Protein AF-A0A1Q2YVQ6-F1 (afdb_monomer_lite)

Radius of gyration: 21.55 Å; chains: 1; bounding box: 52×64×53 Å

Foldseek 3Di:
DVVVVVPPPPPVVVLVVLLPPDDDDDDDDDDPQCVQLLVLLVQLVVLVVVLVVLVVVCVPDDNPPPVPSVVVSVVSVVSNLVSLSVNLNDAQPAPVSLVSLLVVLVVVLVPPDPDDDLSSLSSLLSSLVNCCVHPVVVVVVPDPDPPPQDPLLVVLLVLLVLLVVLLVLLVVLVVVLVPPPDDPVRNVVSVVVSVVSVVVNLVSLLVSLPRADQDPSSLNSLSSSLSSLSVSDDPPPCPVSSSSSSVSSSVRVVVHSVVVVVVVVVVVVVVD

Sequence (272 aa):
MLLRELRGHKALTGLLAGANSAARIDTAPQWDPDGKLLADCKALESADAAYHEGVRRIGSDLALENEDVVCQLAELDRERVVIAERIATTPALSCRGVRYKLAVIERLLPQRYEDPAPKRDAVLLSFLLDVDRLCYARAGAGRAKAFKASAAARAIIATSEVCVRLIERIAAGIAQMDKEDLAPEQLDELAETLSDTLQEKREVIAALAEMPARSFHTAQAKATVLRRLLETGSLEDGHCGRVDLSRSYIADISRLLAENDVDCAAAAEVGS

pLDDT: mean 75.77, std 19.23, range [29.28, 95.88]

Secondary structure (DSSP, 8-state):
-HHHHGGGTTTTHHHHHHHT------------TTHHHHHHHHHHHHHHHHHHHHHHHHHTTT-TT-HHHHHHHHHHHHHHHHHHHHHHHS--SSHHHHHHHHHHHHHHSSS--SS--HHHHHHHHHHHHHHIIIIIHHHHHH--S-----HHHHHHHHHHHHHHHHHHHHHHHHHHHTSTT--HHHHHHHHHHHHHHHHHHHHHHHHHHHS---SHHHHHHHHHHHHHHHHT---GGGHHHHHHHHHHHHHHHHHHHHHHHHHHHHHHHTT-

Structure (mmCIF, N/CA/C/O backbone):
data_AF-A0A1Q2YVQ6-F1
#
_entry.id   AF-A0A1Q2YVQ6-F1
#
loop_
_atom_site.group_PDB
_atom_site.id
_atom_site.type_symbol
_atom_site.label_atom_id
_atom_site.label_alt_id
_atom_site.label_comp_id
_atom_site.label_asym_id
_atom_site.label_entity_id
_atom_site.label_seq_id
_atom_site.pdbx_PDB_ins_code
_atom_site.Cartn_x
_atom_site.Cartn_y
_atom_site.Cartn_z
_atom_site.occupancy
_atom_site.B_iso_or_equiv
_atom_site.auth_seq_id
_atom_site.auth_comp_id
_atom_site.auth_asym_id
_atom_site.auth_atom_id
_atom_site.pdbx_PDB_model_num
ATOM 1 N N . MET A 1 1 ? -11.405 26.630 0.029 1.00 39.94 1 MET A N 1
ATOM 2 C CA . MET A 1 1 ? -10.367 25.955 -0.781 1.00 39.94 1 MET A CA 1
ATOM 3 C C . MET A 1 1 ? -10.563 24.440 -0.725 1.00 39.94 1 MET A C 1
ATOM 5 O O . MET A 1 1 ? -10.798 23.883 -1.788 1.00 39.94 1 MET A O 1
ATOM 9 N N . LEU A 1 2 ? -10.746 23.858 0.472 1.00 34.62 2 LEU A N 1
ATOM 10 C CA . LEU A 1 2 ? -11.154 22.454 0.716 1.00 34.62 2 LEU A CA 1
ATOM 11 C C . LEU A 1 2 ? -12.228 21.864 -0.228 1.00 34.62 2 LEU A C 1
ATOM 13 O O . LEU A 1 2 ? -12.078 20.765 -0.749 1.00 34.62 2 LEU A O 1
ATOM 17 N N . LEU A 1 3 ? -13.319 22.591 -0.498 1.00 29.28 3 LEU A N 1
ATOM 18 C CA . LEU A 1 3 ? -14.433 22.090 -1.328 1.00 29.28 3 LEU A CA 1
ATOM 19 C C . LEU A 1 3 ? -14.084 21.881 -2.816 1.00 29.28 3 LEU A C 1
ATOM 21 O O . LEU A 1 3 ? -14.791 21.166 -3.526 1.00 29.28 3 LEU A O 1
ATOM 25 N N . ARG A 1 4 ? -13.023 22.527 -3.320 1.00 31.17 4 ARG A N 1
ATOM 26 C CA . ARG A 1 4 ? -12.569 22.370 -4.713 1.00 31.17 4 ARG A CA 1
ATOM 27 C C . ARG A 1 4 ? -11.565 21.220 -4.845 1.00 31.17 4 ARG A C 1
ATOM 29 O O . ARG A 1 4 ? -11.545 20.574 -5.888 1.00 31.17 4 ARG A O 1
ATOM 36 N N . GLU A 1 5 ? -10.824 20.936 -3.777 1.00 38.06 5 GLU A N 1
ATOM 37 C CA . GLU A 1 5 ? -9.897 19.803 -3.642 1.00 38.06 5 GLU A CA 1
ATOM 38 C C . GLU A 1 5 ? -10.654 18.460 -3.559 1.00 38.06 5 GLU A C 1
ATOM 40 O O . GLU A 1 5 ? -10.251 17.483 -4.186 1.00 38.06 5 GLU A O 1
ATOM 45 N N . LEU A 1 6 ? -11.845 18.437 -2.948 1.00 35.06 6 LEU A N 1
ATOM 46 C CA . LEU A 1 6 ? -12.703 17.242 -2.840 1.00 35.06 6 LEU A CA 1
ATOM 47 C C . LEU A 1 6 ? -13.452 16.853 -4.137 1.00 35.06 6 LEU A C 1
ATOM 49 O O . LEU A 1 6 ? -14.007 15.765 -4.247 1.00 35.06 6 LEU A O 1
ATOM 53 N N . ARG A 1 7 ? -13.495 17.698 -5.177 1.00 37.12 7 ARG A N 1
ATOM 54 C CA . ARG A 1 7 ? -14.257 17.395 -6.416 1.00 37.12 7 ARG A CA 1
ATOM 55 C C . ARG A 1 7 ? -13.461 16.628 -7.486 1.00 37.12 7 ARG A C 1
ATOM 57 O O . ARG A 1 7 ? -14.043 16.221 -8.492 1.00 37.12 7 ARG A O 1
ATOM 64 N N . GLY A 1 8 ? -12.167 16.365 -7.276 1.00 39.88 8 GLY A N 1
ATOM 65 C CA . GLY A 1 8 ? -11.295 15.639 -8.220 1.00 39.88 8 GLY A CA 1
ATOM 66 C C . GLY A 1 8 ? -11.503 14.111 -8.300 1.00 39.88 8 GLY A C 1
ATOM 67 O O . GLY A 1 8 ? -10.869 13.440 -9.113 1.00 39.88 8 GLY A O 1
ATOM 68 N N . HIS A 1 9 ? -12.399 13.532 -7.493 1.00 48.66 9 HIS A N 1
ATOM 69 C CA . HIS A 1 9 ? -12.429 12.095 -7.162 1.00 48.66 9 HIS A CA 1
ATOM 70 C C . HIS A 1 9 ? -13.035 11.118 -8.196 1.00 48.66 9 HIS A C 1
ATOM 72 O O . HIS A 1 9 ? -13.072 9.912 -7.945 1.00 48.66 9 HIS A O 1
ATOM 78 N N . LYS A 1 10 ? -13.478 11.562 -9.380 1.00 37.16 10 LYS A N 1
ATOM 79 C CA . LYS A 1 10 ? -14.119 10.660 -10.369 1.00 37.16 10 LYS A CA 1
ATOM 80 C C . LYS A 1 10 ? -13.157 9.866 -11.267 1.00 37.16 10 LYS A C 1
ATOM 82 O O . LYS A 1 10 ? -13.604 8.944 -11.939 1.00 37.16 10 LYS A O 1
ATOM 87 N N . ALA A 1 11 ? -11.858 10.174 -11.275 1.00 36.00 11 ALA A N 1
ATOM 88 C CA . ALA A 1 11 ? -10.901 9.502 -12.166 1.00 36.00 11 ALA A CA 1
ATOM 89 C C . ALA A 1 11 ? -10.297 8.201 -11.587 1.00 36.00 11 ALA A C 1
ATOM 91 O O . ALA A 1 11 ? -9.926 7.309 -12.344 1.00 36.00 11 ALA A O 1
ATOM 92 N N . LEU A 1 12 ? -10.232 8.049 -10.257 1.00 38.44 12 LEU A N 1
ATOM 93 C CA . LEU A 1 12 ? -9.560 6.912 -9.596 1.00 38.44 12 LEU A CA 1
ATOM 94 C C . LEU A 1 12 ? -10.462 5.685 -9.377 1.00 38.44 12 LEU A C 1
ATOM 96 O O . LEU A 1 12 ? -9.978 4.554 -9.348 1.00 38.44 12 LEU A O 1
ATOM 100 N N . THR A 1 13 ? -11.778 5.876 -9.283 1.00 38.62 13 THR A N 1
ATOM 101 C CA . THR A 1 13 ? -12.754 4.785 -9.101 1.00 38.62 13 THR A CA 1
ATOM 102 C C . THR A 1 13 ? -12.832 3.851 -10.314 1.00 38.62 13 THR A C 1
ATOM 104 O O . THR A 1 13 ? -13.096 2.660 -10.149 1.00 38.62 13 THR A O 1
ATOM 107 N N . GLY A 1 14 ? -12.521 4.345 -11.519 1.00 34.16 14 GLY A N 1
ATOM 108 C CA . GLY A 1 14 ? -12.447 3.525 -12.735 1.00 34.16 14 GLY A CA 1
ATOM 109 C C . GLY A 1 14 ? -11.287 2.518 -12.737 1.00 34.16 14 GLY A C 1
ATOM 110 O O . GLY A 1 14 ? -11.457 1.397 -13.210 1.00 34.16 14 GLY A O 1
ATOM 111 N N . LEU A 1 15 ? -10.140 2.875 -12.145 1.00 38.94 15 LEU A N 1
ATOM 112 C CA . LEU A 1 15 ? -8.961 2.000 -12.040 1.00 38.94 15 LEU A CA 1
ATOM 113 C C . LEU A 1 15 ? -9.154 0.884 -10.998 1.00 38.94 15 LEU A C 1
ATOM 115 O O . LEU A 1 15 ? -8.739 -0.252 -11.221 1.00 38.94 15 LEU A O 1
ATOM 119 N N . LEU A 1 16 ? -9.844 1.175 -9.888 1.00 39.38 16 LEU A N 1
ATOM 120 C CA . LEU A 1 16 ? -10.124 0.199 -8.823 1.00 39.38 16 LEU A CA 1
ATOM 121 C C . LEU A 1 16 ? -11.225 -0.808 -9.201 1.00 39.38 16 LEU A C 1
ATOM 123 O O . LEU A 1 16 ? -11.178 -1.960 -8.772 1.00 39.38 16 LEU A O 1
ATOM 127 N N . ALA A 1 17 ? -12.184 -0.418 -10.047 1.00 37.25 17 ALA A N 1
ATOM 128 C CA . ALA A 1 17 ? -13.217 -1.329 -10.547 1.00 37.25 17 ALA A CA 1
ATOM 129 C C . ALA A 1 17 ? -12.642 -2.442 -11.449 1.00 37.25 17 ALA A C 1
ATOM 131 O O . ALA A 1 17 ? -13.149 -3.564 -11.437 1.00 37.25 17 ALA A O 1
ATOM 132 N N . GLY A 1 18 ? -11.547 -2.167 -12.170 1.00 35.84 18 GLY A N 1
ATOM 133 C CA . GLY A 1 18 ? -10.849 -3.156 -13.000 1.00 35.84 18 GLY A CA 1
ATOM 134 C C . GLY A 1 18 ? -10.126 -4.244 -12.197 1.00 35.84 18 GLY A C 1
ATOM 135 O O . GLY A 1 18 ? -10.048 -5.384 -12.647 1.00 35.84 18 GLY A O 1
ATOM 136 N N . ALA A 1 19 ? -9.667 -3.933 -10.980 1.00 40.91 19 ALA A N 1
ATOM 137 C CA . ALA A 1 19 ? -9.010 -4.902 -10.099 1.00 40.91 19 ALA A CA 1
ATOM 138 C C . ALA A 1 19 ? -9.984 -5.945 -9.513 1.00 40.91 19 ALA A C 1
ATOM 140 O O . ALA A 1 19 ? -9.571 -7.045 -9.153 1.00 40.91 19 ALA A O 1
ATOM 141 N N . ASN A 1 20 ? -11.283 -5.629 -9.462 1.00 36.03 20 ASN A N 1
ATOM 142 C CA . ASN A 1 20 ? -12.321 -6.502 -8.903 1.00 36.03 20 ASN A CA 1
ATOM 143 C C . ASN A 1 20 ? -12.921 -7.495 -9.916 1.00 36.03 20 ASN A C 1
ATOM 145 O O . ASN A 1 20 ? -13.750 -8.322 -9.538 1.00 36.03 20 ASN A O 1
ATOM 149 N N . SER A 1 21 ? -12.513 -7.458 -11.189 1.00 35.34 21 SER A N 1
ATOM 150 C CA . SER A 1 21 ? -13.036 -8.348 -12.233 1.00 35.34 21 SER A CA 1
ATOM 151 C C . SER A 1 21 ? -12.046 -9.463 -12.585 1.00 35.34 21 SER A C 1
ATOM 153 O O . SER A 1 21 ? -11.559 -9.551 -13.710 1.00 35.34 21 SER A O 1
ATOM 155 N N . ALA A 1 22 ? -11.767 -10.354 -11.634 1.00 44.84 22 ALA A N 1
ATOM 156 C CA . ALA A 1 22 ? -11.032 -11.592 -11.890 1.00 44.84 22 ALA A CA 1
ATOM 157 C C . ALA A 1 22 ? -11.946 -12.805 -11.672 1.00 44.84 22 ALA A C 1
ATOM 159 O O . ALA A 1 22 ? -11.923 -13.443 -10.623 1.00 44.84 22 ALA A O 1
ATOM 160 N N . ALA A 1 23 ? -12.759 -13.135 -12.677 1.00 43.81 23 ALA A N 1
ATOM 161 C CA . ALA A 1 23 ? -13.487 -14.400 -12.709 1.00 43.81 23 ALA A CA 1
ATOM 162 C C . ALA A 1 23 ? -13.645 -14.916 -14.145 1.00 43.81 23 ALA A C 1
ATOM 164 O O . ALA A 1 23 ? -14.694 -14.752 -14.762 1.00 43.81 23 ALA A O 1
ATOM 165 N N . ARG A 1 24 ? -12.588 -15.555 -14.660 1.00 35.88 24 ARG A N 1
ATOM 166 C CA . ARG A 1 24 ? -12.643 -16.760 -15.510 1.00 35.88 24 ARG A CA 1
ATOM 167 C C . ARG A 1 24 ? -11.219 -17.227 -15.805 1.00 35.88 24 ARG A C 1
ATOM 169 O O . ARG A 1 24 ? -10.457 -16.541 -16.476 1.00 35.88 24 ARG A O 1
ATOM 176 N N . ILE A 1 25 ? -10.861 -18.378 -15.242 1.00 42.84 25 ILE A N 1
ATOM 177 C CA . ILE A 1 25 ? -9.612 -19.081 -15.535 1.00 42.84 25 ILE A CA 1
ATOM 178 C C . ILE A 1 25 ? -9.915 -20.002 -16.717 1.00 42.84 25 ILE A C 1
ATOM 180 O O . ILE A 1 25 ? -10.491 -21.073 -16.525 1.00 42.84 25 ILE A O 1
ATOM 184 N N . ASP A 1 26 ? -9.568 -19.570 -17.929 1.00 36.56 26 ASP A N 1
ATOM 185 C CA . ASP A 1 26 ? -9.504 -20.474 -19.077 1.00 36.56 26 ASP A CA 1
ATOM 186 C C . ASP A 1 26 ? -8.256 -21.351 -18.933 1.00 36.56 26 ASP A C 1
ATOM 188 O O . ASP A 1 26 ? -7.128 -20.877 -18.795 1.00 36.56 26 ASP A O 1
ATOM 192 N N . THR A 1 27 ? -8.480 -22.661 -18.900 1.00 44.25 27 THR A N 1
ATOM 193 C CA . THR A 1 27 ? -7.449 -23.679 -18.705 1.00 44.25 27 THR A CA 1
ATOM 194 C C . THR A 1 27 ? -6.788 -24.010 -20.043 1.00 44.25 27 THR A C 1
ATOM 196 O O . THR A 1 27 ? -7.218 -24.896 -20.774 1.00 44.25 27 THR A O 1
ATOM 199 N N . ALA A 1 28 ? -5.722 -23.277 -20.363 1.00 35.31 28 ALA A N 1
ATOM 200 C CA . ALA A 1 28 ? -4.780 -23.582 -21.442 1.00 35.31 28 ALA A CA 1
ATOM 201 C C . ALA A 1 28 ? -3.432 -24.063 -20.839 1.00 35.31 28 ALA A C 1
ATOM 203 O O . ALA A 1 28 ? -3.184 -23.831 -19.652 1.00 35.31 28 ALA A O 1
ATOM 204 N N . PRO A 1 29 ? -2.588 -24.802 -21.589 1.00 45.66 29 PRO A N 1
ATOM 205 C CA . PRO A 1 29 ? -1.557 -25.683 -21.030 1.00 45.66 29 PRO A CA 1
ATOM 206 C C . PRO A 1 29 ? -0.486 -24.914 -20.243 1.00 45.66 29 PRO A C 1
ATOM 208 O O . PRO A 1 29 ? -0.081 -23.831 -20.653 1.00 45.66 29 PRO A O 1
ATOM 211 N N . GLN A 1 30 ? -0.045 -25.501 -19.120 1.00 50.34 30 GLN A N 1
ATOM 212 C CA . GLN A 1 30 ? 0.873 -24.950 -18.108 1.00 50.34 30 GLN A CA 1
ATOM 213 C C . GLN A 1 30 ? 2.114 -24.259 -18.703 1.00 50.34 30 GLN A C 1
ATOM 215 O O . GLN A 1 30 ? 3.182 -24.850 -18.851 1.00 50.34 30 GLN A O 1
ATOM 220 N N . TRP A 1 31 ? 1.983 -22.968 -18.988 1.00 55.78 31 TRP A N 1
ATOM 221 C CA . TRP A 1 31 ? 3.088 -22.021 -18.919 1.00 55.78 31 TRP A CA 1
ATOM 222 C C . TRP A 1 31 ? 3.322 -21.677 -17.448 1.00 55.78 31 TRP A C 1
ATOM 224 O O . TRP A 1 31 ? 2.385 -21.764 -16.652 1.00 55.78 31 TRP A O 1
ATOM 234 N N . ASP A 1 32 ? 4.571 -21.354 -17.086 1.00 74.31 32 ASP A N 1
ATOM 235 C CA . ASP A 1 32 ? 4.946 -20.862 -15.751 1.00 74.31 32 ASP A CA 1
ATOM 236 C C . ASP A 1 32 ? 3.810 -19.971 -15.216 1.00 74.31 32 ASP A C 1
ATOM 238 O O . ASP A 1 32 ? 3.483 -18.980 -15.878 1.00 74.31 32 ASP A O 1
ATOM 242 N N . PRO A 1 33 ? 3.141 -20.342 -14.105 1.00 78.38 33 PRO A N 1
ATOM 243 C CA . PRO A 1 33 ? 1.898 -19.697 -13.687 1.00 78.38 33 PRO A CA 1
ATOM 244 C C . PRO A 1 33 ? 2.087 -18.193 -13.432 1.00 78.38 33 PRO A C 1
ATOM 246 O O . PRO A 1 33 ? 1.145 -17.421 -13.569 1.00 78.38 33 PRO A O 1
ATOM 249 N N . ASP A 1 34 ? 3.316 -17.757 -13.145 1.00 88.69 34 ASP A N 1
ATOM 250 C CA . ASP A 1 34 ? 3.682 -16.348 -12.981 1.00 88.69 34 ASP A CA 1
ATOM 251 C C . ASP A 1 34 ? 4.488 -15.782 -14.169 1.00 88.69 34 ASP A C 1
ATOM 253 O O . ASP A 1 34 ? 5.032 -14.682 -14.085 1.00 88.69 34 ASP A O 1
ATOM 257 N N . GLY A 1 35 ? 4.576 -16.493 -15.297 1.00 88.56 35 GLY A N 1
ATOM 258 C CA . GLY A 1 35 ? 5.431 -16.144 -16.437 1.00 88.56 35 GLY A CA 1
ATOM 259 C C . GLY A 1 35 ? 5.098 -14.791 -17.073 1.00 88.56 35 GLY A C 1
ATOM 260 O O . GLY A 1 35 ? 6.004 -14.016 -17.382 1.00 88.56 35 GLY A O 1
ATOM 261 N N . LYS A 1 36 ? 3.804 -14.460 -17.199 1.00 89.56 36 LYS A N 1
ATOM 262 C CA . LYS A 1 36 ? 3.357 -13.131 -17.656 1.00 89.56 36 LYS A CA 1
ATOM 263 C C . LYS A 1 36 ? 3.774 -12.036 -16.671 1.00 89.56 36 LYS A C 1
ATOM 265 O O . LYS A 1 36 ? 4.326 -11.023 -17.085 1.00 89.56 36 LYS A O 1
ATOM 270 N N . LEU A 1 37 ? 3.544 -12.263 -15.376 1.00 92.38 37 LEU A N 1
ATOM 271 C CA . LEU A 1 37 ? 3.899 -11.315 -14.320 1.00 92.38 37 LEU A CA 1
ATOM 272 C C . LEU A 1 37 ? 5.411 -11.053 -14.304 1.00 92.38 37 LEU A C 1
ATOM 274 O O . LEU A 1 37 ? 5.830 -9.903 -14.256 1.00 92.38 37 LEU A O 1
ATOM 278 N N . LEU A 1 38 ? 6.230 -12.101 -14.433 1.00 92.62 38 LEU A N 1
ATOM 279 C CA . LEU A 1 38 ? 7.683 -11.979 -14.556 1.00 92.62 38 LEU A CA 1
ATOM 280 C C . LEU A 1 38 ? 8.095 -11.149 -15.779 1.00 92.62 38 LEU A C 1
ATOM 282 O O . LEU A 1 38 ? 8.995 -10.314 -15.675 1.00 92.62 38 LEU A O 1
ATOM 286 N N . ALA A 1 39 ? 7.468 -11.383 -16.934 1.00 92.12 39 ALA A N 1
ATOM 287 C CA . ALA A 1 39 ? 7.753 -10.626 -18.149 1.00 92.12 39 ALA A CA 1
ATOM 288 C C . ALA A 1 39 ? 7.422 -9.135 -17.974 1.00 92.12 39 ALA A C 1
ATOM 290 O O . ALA A 1 39 ? 8.247 -8.289 -18.315 1.00 92.12 39 ALA A O 1
ATOM 291 N N . ASP A 1 40 ? 6.271 -8.813 -17.376 1.00 93.12 40 ASP A N 1
ATOM 292 C CA . ASP A 1 40 ? 5.886 -7.434 -17.065 1.00 93.12 40 ASP A CA 1
ATOM 293 C C . ASP A 1 40 ? 6.845 -6.781 -16.048 1.00 93.12 40 ASP A C 1
ATOM 295 O O . ASP A 1 40 ? 7.266 -5.641 -16.246 1.00 93.12 40 ASP A O 1
ATOM 299 N N . CYS A 1 41 ? 7.280 -7.502 -15.006 1.00 92.19 41 CYS A N 1
ATOM 300 C CA . CYS A 1 41 ? 8.279 -7.007 -14.050 1.00 92.19 41 CYS A CA 1
ATOM 301 C C . CYS A 1 41 ? 9.619 -6.661 -14.724 1.00 92.19 41 CYS A C 1
ATOM 303 O O . CYS A 1 41 ? 10.172 -5.591 -14.466 1.00 92.19 41 CYS A O 1
ATOM 305 N N . LYS A 1 42 ? 10.115 -7.525 -15.621 1.00 92.12 42 LYS A N 1
ATOM 306 C CA . LYS A 1 42 ? 11.344 -7.283 -16.402 1.00 92.12 42 LYS A CA 1
ATOM 307 C C . LYS A 1 42 ? 11.194 -6.138 -17.403 1.00 92.12 42 LYS A C 1
ATOM 309 O O . LYS A 1 42 ? 12.139 -5.379 -17.629 1.00 92.12 42 LYS A O 1
ATOM 314 N N . ALA A 1 43 ? 10.013 -5.997 -18.006 1.00 91.62 43 ALA A N 1
ATOM 315 C CA . ALA A 1 43 ? 9.711 -4.863 -18.871 1.00 91.62 43 ALA A CA 1
ATOM 316 C C . ALA A 1 43 ? 9.791 -3.548 -18.083 1.00 91.62 43 ALA A C 1
ATOM 318 O O . ALA A 1 43 ? 10.399 -2.594 -18.561 1.00 91.62 43 ALA A O 1
ATOM 319 N N . LEU A 1 44 ? 9.272 -3.517 -16.847 1.00 90.25 44 LEU A N 1
ATOM 320 C CA . LEU A 1 44 ? 9.363 -2.331 -15.993 1.00 90.25 44 LEU A CA 1
ATOM 321 C C . LEU A 1 44 ? 10.814 -2.002 -15.624 1.00 90.25 44 LEU A C 1
ATOM 323 O O . LEU A 1 44 ? 11.196 -0.841 -15.672 1.00 90.25 44 LEU A O 1
ATOM 327 N N . GLU A 1 45 ? 11.631 -3.006 -15.291 1.00 89.25 45 GLU A N 1
ATOM 328 C CA . GLU A 1 45 ? 13.074 -2.815 -15.052 1.00 89.25 45 GLU A CA 1
ATOM 329 C C . GLU A 1 45 ? 13.776 -2.173 -16.254 1.00 89.25 45 GLU A C 1
ATOM 331 O O . GLU A 1 45 ? 14.559 -1.236 -16.095 1.00 89.25 45 GLU A O 1
ATOM 336 N N . SER A 1 46 ? 13.460 -2.646 -17.459 1.00 89.06 46 SER A N 1
ATOM 337 C CA . SER A 1 46 ? 14.038 -2.126 -18.701 1.00 89.06 46 SER A CA 1
ATOM 338 C C . SER A 1 46 ? 13.586 -0.687 -18.978 1.00 89.06 46 SER A C 1
ATOM 340 O O . SER A 1 46 ? 14.409 0.164 -19.318 1.00 89.06 46 SER A O 1
ATOM 342 N N . ALA A 1 47 ? 12.297 -0.396 -18.777 1.00 88.00 47 ALA A N 1
ATOM 343 C CA . ALA A 1 47 ? 11.725 0.936 -18.956 1.00 88.00 47 ALA A CA 1
ATOM 344 C C . ALA A 1 47 ? 12.249 1.947 -17.915 1.00 88.00 47 ALA A C 1
ATOM 346 O O . ALA A 1 47 ? 12.548 3.089 -18.262 1.00 88.00 47 ALA A O 1
ATOM 347 N N . ASP A 1 48 ? 12.430 1.534 -16.653 1.00 87.00 48 ASP A N 1
ATOM 348 C CA . ASP A 1 48 ? 13.078 2.351 -15.617 1.00 87.00 48 ASP A CA 1
ATOM 349 C C . ASP A 1 48 ? 14.522 2.702 -16.013 1.00 87.00 48 ASP A C 1
ATOM 351 O O . ASP A 1 48 ? 14.934 3.859 -15.905 1.00 87.00 48 ASP A O 1
ATOM 355 N N . ALA A 1 49 ? 15.291 1.722 -16.502 1.00 87.25 49 ALA A N 1
ATOM 356 C CA . ALA A 1 49 ? 16.666 1.945 -16.944 1.00 87.25 49 ALA A CA 1
ATOM 357 C C . ALA A 1 49 ? 16.738 2.933 -18.121 1.00 87.25 49 ALA A C 1
ATOM 359 O O . ALA A 1 49 ? 17.565 3.848 -18.100 1.00 87.25 49 ALA A O 1
ATOM 360 N N . ALA A 1 50 ? 15.848 2.788 -19.109 1.00 86.75 50 ALA A N 1
ATOM 361 C CA . ALA A 1 50 ? 15.750 3.697 -20.249 1.00 86.75 50 ALA A CA 1
ATOM 362 C C . ALA A 1 50 ? 15.381 5.126 -19.817 1.00 86.75 50 ALA A C 1
ATOM 364 O O . ALA A 1 50 ? 16.027 6.085 -20.242 1.00 86.75 50 ALA A O 1
ATOM 365 N N . TYR A 1 51 ? 14.403 5.271 -18.918 1.00 85.12 51 TYR A N 1
ATOM 366 C CA . TYR A 1 51 ? 13.997 6.569 -18.380 1.00 85.12 51 TYR A CA 1
ATOM 367 C C . TYR A 1 51 ? 15.139 7.261 -17.629 1.00 85.12 51 TYR A C 1
ATOM 369 O O . TYR A 1 51 ? 15.441 8.420 -17.903 1.00 85.12 51 TYR A O 1
ATOM 377 N N . HIS A 1 52 ? 15.831 6.565 -16.722 1.00 84.31 52 HIS A N 1
ATOM 378 C CA . HIS A 1 52 ? 16.938 7.158 -15.964 1.00 84.31 52 HIS A CA 1
ATOM 379 C C . HIS A 1 52 ? 18.154 7.502 -16.833 1.00 84.31 52 HIS A C 1
ATOM 381 O O . HIS A 1 52 ? 18.835 8.493 -16.566 1.00 84.31 52 HIS A O 1
ATOM 387 N N . GLU A 1 53 ? 18.436 6.715 -17.872 1.00 85.00 53 GLU A N 1
ATOM 388 C CA . GLU A 1 53 ? 19.422 7.075 -18.895 1.00 85.00 53 GLU A CA 1
ATOM 389 C C . GLU A 1 53 ? 19.001 8.349 -19.646 1.00 85.00 53 GLU A C 1
ATOM 391 O O . GLU A 1 53 ? 19.822 9.253 -19.799 1.00 85.00 53 GLU A O 1
ATOM 396 N N . GLY A 1 54 ? 17.726 8.468 -20.030 1.00 81.19 54 GLY A N 1
ATOM 397 C CA . GLY A 1 54 ? 17.161 9.682 -20.625 1.00 81.19 54 GLY A CA 1
ATOM 398 C C . GLY A 1 54 ? 17.310 10.910 -19.721 1.00 81.19 54 GLY A C 1
ATOM 399 O O . GLY A 1 54 ? 17.847 11.927 -20.153 1.00 81.19 54 GLY A O 1
ATOM 400 N N . VAL A 1 55 ? 16.945 10.795 -18.437 1.00 82.38 55 VAL A N 1
ATOM 401 C CA . VAL A 1 55 ? 17.131 11.865 -17.436 1.00 82.38 55 VAL A CA 1
ATOM 402 C C . VAL A 1 55 ? 18.601 12.270 -17.309 1.00 82.38 55 VAL A C 1
ATOM 404 O O . VAL A 1 55 ? 18.906 13.460 -17.262 1.00 82.38 55 VAL A O 1
ATOM 407 N N . ARG A 1 56 ? 19.536 11.310 -17.276 1.00 80.69 56 ARG A N 1
ATOM 408 C CA . ARG A 1 56 ? 20.973 11.620 -17.191 1.00 80.69 56 ARG A CA 1
ATOM 409 C C . ARG A 1 56 ? 21.474 12.397 -18.406 1.00 80.69 56 ARG A C 1
ATOM 411 O O . ARG A 1 56 ? 22.234 13.340 -18.223 1.00 80.69 56 ARG A O 1
ATOM 418 N N . ARG A 1 57 ? 21.028 12.040 -19.615 1.00 73.44 57 ARG A N 1
ATOM 419 C CA . ARG A 1 57 ? 21.373 12.768 -20.852 1.00 73.44 57 ARG A CA 1
ATOM 420 C C . ARG A 1 57 ? 20.833 14.195 -20.855 1.00 73.44 57 ARG A C 1
ATOM 422 O O . ARG A 1 57 ? 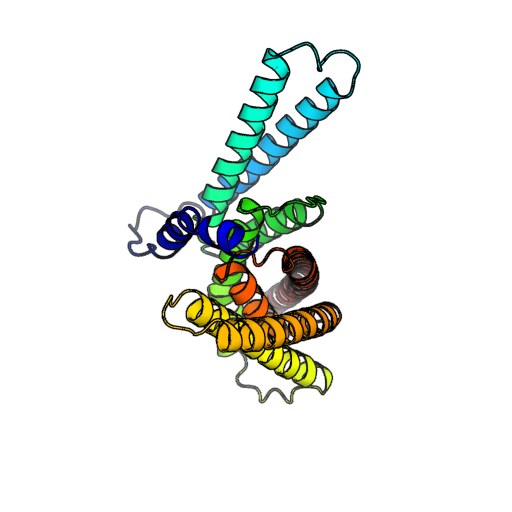21.488 15.085 -21.378 1.00 73.44 57 ARG A O 1
ATOM 429 N N . ILE A 1 58 ? 19.669 14.409 -20.243 1.00 72.06 58 ILE A N 1
ATOM 430 C CA . ILE A 1 58 ? 19.059 15.735 -20.083 1.00 72.06 58 ILE A CA 1
ATOM 431 C C . ILE A 1 58 ? 19.843 16.598 -19.089 1.00 72.06 58 ILE A C 1
ATOM 433 O O . ILE A 1 58 ? 20.055 17.782 -19.334 1.00 72.06 58 ILE A O 1
ATOM 437 N N . GLY A 1 59 ? 20.297 16.001 -17.982 1.00 63.16 59 GLY A N 1
ATOM 438 C CA . GLY A 1 59 ? 21.086 16.685 -16.955 1.00 63.16 59 GLY A CA 1
ATOM 439 C C . GLY A 1 59 ? 22.494 17.098 -17.402 1.00 63.16 59 GLY A C 1
ATOM 440 O O . GLY A 1 59 ? 23.103 17.942 -16.750 1.00 63.16 59 GLY A O 1
ATOM 441 N N . SER A 1 60 ? 23.007 16.536 -18.502 1.00 61.91 60 SER A N 1
ATOM 442 C CA . SER A 1 60 ? 24.247 16.972 -19.150 1.00 61.91 60 SER A CA 1
ATOM 443 C C . SER A 1 60 ? 23.961 17.973 -20.285 1.00 61.91 60 SER A C 1
ATOM 445 O O . SER A 1 60 ? 23.646 17.582 -21.405 1.00 61.91 60 SER A O 1
ATOM 447 N N . ASP A 1 61 ? 24.072 19.265 -19.972 1.00 56.78 61 ASP A N 1
ATOM 448 C CA . ASP A 1 61 ? 24.388 20.414 -20.844 1.00 56.78 61 ASP A CA 1
ATOM 449 C C . ASP A 1 61 ? 23.578 20.754 -22.124 1.00 56.78 61 ASP A C 1
ATOM 451 O O . ASP A 1 61 ? 23.974 21.701 -22.800 1.00 56.78 61 ASP A O 1
ATOM 455 N N . LEU A 1 62 ? 22.444 20.128 -22.492 1.00 53.50 62 LEU A N 1
ATOM 456 C CA . LEU A 1 62 ? 21.778 20.527 -23.764 1.00 53.50 62 LEU A CA 1
ATOM 457 C C . LEU A 1 62 ? 20.258 20.304 -23.930 1.00 53.50 62 LEU A C 1
ATOM 459 O O . LEU A 1 62 ? 19.770 20.276 -25.059 1.00 53.50 62 LEU A O 1
ATOM 463 N N . ALA A 1 63 ? 19.479 20.134 -22.858 1.00 52.53 63 ALA A N 1
ATOM 464 C CA . ALA A 1 63 ? 18.123 19.577 -22.998 1.00 52.53 63 ALA A CA 1
ATOM 465 C C . ALA A 1 63 ? 16.930 20.504 -22.721 1.00 52.53 63 ALA A C 1
ATOM 467 O O . ALA A 1 63 ? 15.810 20.139 -23.070 1.00 52.53 63 ALA A O 1
ATOM 468 N N . LEU A 1 64 ? 17.121 21.696 -22.149 1.00 52.94 64 LEU A N 1
ATOM 469 C CA . LEU A 1 64 ? 15.993 22.617 -21.929 1.00 52.94 64 LEU A CA 1
ATOM 470 C C . LEU A 1 64 ? 15.497 23.295 -23.220 1.00 52.94 64 LEU A C 1
ATOM 472 O O . LEU A 1 64 ? 14.382 23.803 -23.239 1.00 52.94 64 LEU A O 1
ATOM 476 N N . GLU A 1 65 ? 16.285 23.263 -24.298 1.00 57.34 65 GLU A N 1
ATOM 477 C CA . GLU A 1 65 ? 15.923 23.846 -25.602 1.00 57.34 65 GLU A CA 1
ATOM 478 C C . GLU A 1 65 ? 15.445 22.802 -26.627 1.00 57.34 65 GLU A C 1
ATOM 480 O O . GLU A 1 65 ? 15.101 23.160 -27.751 1.00 57.34 65 GLU A O 1
ATOM 485 N N . ASN A 1 66 ? 15.415 21.513 -26.266 1.00 68.12 66 ASN A N 1
ATOM 486 C CA . ASN A 1 66 ? 15.149 20.427 -27.206 1.00 68.12 66 ASN A CA 1
ATOM 487 C C . ASN A 1 66 ? 13.839 19.703 -26.854 1.00 68.12 66 ASN A C 1
ATOM 489 O O . ASN A 1 66 ? 13.828 18.721 -26.109 1.00 68.12 66 ASN A O 1
ATOM 493 N N . GLU A 1 67 ? 12.730 20.231 -27.380 1.00 73.88 67 GLU A N 1
ATOM 494 C CA . GLU A 1 67 ? 11.361 19.726 -27.185 1.00 73.88 67 GLU A CA 1
ATOM 495 C C . GLU A 1 67 ? 11.256 18.215 -27.461 1.00 73.88 67 GLU A C 1
ATOM 497 O O . GLU A 1 67 ? 10.631 17.489 -26.687 1.00 73.88 67 GLU A O 1
ATOM 502 N N . ASP A 1 68 ? 11.984 17.715 -28.464 1.00 77.19 68 ASP A N 1
ATOM 503 C CA . ASP A 1 68 ? 12.035 16.293 -28.822 1.00 77.19 68 ASP A CA 1
ATOM 504 C C . ASP A 1 68 ? 12.523 15.402 -27.667 1.00 77.19 68 ASP A C 1
ATOM 506 O O . ASP A 1 68 ? 12.010 14.301 -27.456 1.00 77.19 68 ASP A O 1
ATOM 510 N N . VAL A 1 69 ? 13.493 15.873 -26.876 1.00 72.69 69 VAL A N 1
ATOM 511 C CA . VAL A 1 69 ? 14.057 15.116 -25.746 1.00 72.69 69 VAL A CA 1
ATOM 512 C C . VAL A 1 69 ? 13.070 15.070 -24.576 1.00 72.69 69 VAL A C 1
ATOM 514 O O . VAL A 1 69 ? 12.926 14.038 -23.916 1.00 72.69 69 VAL A O 1
ATOM 517 N N . VAL A 1 70 ? 12.342 16.165 -24.342 1.00 76.06 70 VAL A N 1
ATOM 518 C CA . VAL A 1 70 ? 11.275 16.225 -23.332 1.00 76.06 70 VAL A CA 1
ATOM 519 C C . VAL A 1 70 ? 10.104 15.322 -23.734 1.00 76.06 70 VAL A C 1
ATOM 521 O O . VAL A 1 70 ? 9.590 14.579 -22.894 1.00 76.06 70 VAL A O 1
ATOM 524 N N . CYS A 1 71 ? 9.721 15.314 -25.015 1.00 80.88 71 CYS A N 1
ATOM 525 C CA . CYS A 1 71 ? 8.699 14.414 -25.550 1.00 80.88 71 CYS A CA 1
ATOM 526 C C . CYS A 1 71 ? 9.082 12.938 -25.373 1.00 80.88 71 CYS A C 1
ATOM 528 O O . CYS A 1 71 ? 8.271 12.164 -24.863 1.00 80.88 71 CYS A O 1
ATOM 530 N N . GLN A 1 72 ? 10.322 12.557 -25.697 1.00 81.88 72 GLN A N 1
ATOM 531 C CA . GLN A 1 72 ? 10.817 11.189 -25.492 1.00 81.88 72 GLN A CA 1
ATOM 532 C C . GLN A 1 72 ? 10.800 10.779 -24.014 1.00 81.88 72 GLN A C 1
ATOM 534 O O . GLN A 1 72 ? 10.401 9.662 -23.680 1.00 81.88 72 GLN A O 1
ATOM 539 N N . LEU A 1 73 ? 11.188 11.676 -23.102 1.00 81.88 73 LEU A N 1
ATOM 540 C CA . LEU A 1 73 ? 11.141 11.383 -21.669 1.00 81.88 73 LEU A CA 1
ATOM 541 C C . LEU A 1 73 ? 9.698 11.174 -21.178 1.00 81.88 73 LEU A C 1
ATOM 543 O O . LEU A 1 73 ? 9.441 10.270 -20.380 1.00 81.88 73 LEU A O 1
ATOM 547 N N . ALA A 1 74 ? 8.753 11.974 -21.678 1.00 83.00 74 ALA A N 1
ATOM 548 C CA . ALA A 1 74 ? 7.336 11.825 -21.363 1.00 83.00 74 ALA A CA 1
ATOM 549 C C . ALA A 1 74 ? 6.759 10.501 -21.895 1.00 83.00 74 ALA A C 1
ATOM 551 O O . ALA A 1 74 ? 5.945 9.870 -21.220 1.00 83.00 74 ALA A O 1
ATOM 552 N N . GLU A 1 75 ? 7.178 10.051 -23.079 1.00 85.81 75 GLU A N 1
ATOM 553 C CA . GLU A 1 75 ? 6.798 8.742 -23.624 1.00 85.81 75 GLU A CA 1
ATOM 554 C C . GLU A 1 75 ? 7.324 7.589 -22.765 1.00 85.81 75 GLU A C 1
ATOM 556 O O . GLU A 1 75 ? 6.554 6.690 -22.419 1.00 85.81 75 GLU A O 1
ATOM 561 N N . LEU A 1 76 ? 8.589 7.657 -22.338 1.00 84.06 76 LEU A N 1
ATOM 562 C CA . LEU A 1 76 ? 9.182 6.665 -21.440 1.00 84.06 76 LEU A CA 1
ATOM 563 C C . LEU A 1 76 ? 8.466 6.619 -20.082 1.00 84.06 76 LEU A C 1
ATOM 565 O O . LEU A 1 76 ? 8.245 5.535 -19.541 1.00 84.06 76 LEU A O 1
ATOM 569 N N . ASP A 1 77 ? 8.055 7.762 -19.521 1.00 84.75 77 ASP A N 1
ATOM 570 C CA . ASP A 1 77 ? 7.281 7.747 -18.274 1.00 84.75 77 ASP A CA 1
ATOM 571 C C . ASP A 1 77 ? 5.879 7.150 -18.461 1.00 84.75 77 ASP A C 1
ATOM 573 O O . ASP A 1 77 ? 5.445 6.344 -17.632 1.00 84.75 77 ASP A O 1
ATOM 577 N N . ARG A 1 78 ? 5.193 7.454 -19.574 1.00 85.56 78 ARG A N 1
ATOM 578 C CA . ARG A 1 78 ? 3.904 6.820 -19.910 1.00 85.56 78 ARG A CA 1
ATOM 579 C C . ARG A 1 78 ? 4.044 5.308 -20.042 1.00 85.56 78 ARG A C 1
ATOM 581 O O . ARG A 1 78 ? 3.217 4.578 -19.500 1.00 85.56 78 ARG A O 1
ATOM 588 N N . GLU A 1 79 ? 5.087 4.828 -20.713 1.00 87.19 79 GLU A N 1
ATOM 589 C CA . GLU A 1 79 ? 5.352 3.394 -20.840 1.00 87.19 79 GLU A CA 1
ATOM 590 C C . GLU A 1 79 ? 5.537 2.740 -19.462 1.00 87.19 79 GLU A C 1
ATOM 592 O O . GLU A 1 79 ? 4.891 1.733 -19.161 1.00 87.19 79 GLU A O 1
ATOM 597 N N . ARG A 1 80 ? 6.333 3.351 -18.575 1.00 86.81 80 ARG A N 1
ATOM 598 C CA . ARG A 1 80 ? 6.513 2.875 -17.191 1.00 86.81 80 ARG A CA 1
ATOM 599 C C . ARG A 1 80 ? 5.194 2.794 -16.426 1.00 86.81 80 ARG A C 1
ATOM 601 O O . ARG A 1 80 ? 4.979 1.836 -15.684 1.00 86.81 80 ARG A O 1
ATOM 608 N N . VAL A 1 81 ? 4.317 3.788 -16.587 1.00 84.69 81 VAL A N 1
ATOM 609 C CA . VAL A 1 81 ? 2.986 3.813 -15.955 1.00 84.69 81 VAL A CA 1
ATOM 610 C C . VAL A 1 81 ? 2.140 2.643 -16.455 1.00 84.69 81 VAL A C 1
ATOM 612 O O . VAL A 1 81 ? 1.651 1.867 -15.636 1.00 84.69 81 VAL A O 1
ATOM 615 N N . VAL A 1 82 ? 2.050 2.454 -17.774 1.00 87.81 82 VAL A N 1
ATOM 616 C CA . VAL A 1 82 ? 1.288 1.354 -18.384 1.00 87.81 82 VAL A CA 1
ATOM 617 C C . VAL A 1 82 ? 1.792 -0.001 -17.890 1.00 87.81 82 VAL A C 1
ATOM 619 O O . VAL A 1 82 ? 0.996 -0.864 -17.524 1.00 87.81 82 VAL A O 1
ATOM 622 N N . ILE A 1 83 ? 3.111 -0.212 -17.832 1.00 88.56 83 ILE A N 1
ATOM 623 C CA . ILE A 1 83 ? 3.666 -1.482 -17.349 1.00 88.56 83 ILE A CA 1
ATOM 624 C C . ILE A 1 83 ? 3.340 -1.690 -15.862 1.00 88.56 83 ILE A C 1
ATOM 626 O O . ILE A 1 83 ? 2.929 -2.785 -15.475 1.00 88.56 83 ILE A O 1
ATOM 630 N N . ALA A 1 84 ? 3.469 -0.657 -15.025 1.00 88.12 84 ALA A N 1
ATOM 631 C CA . ALA A 1 84 ? 3.119 -0.746 -13.608 1.00 88.12 84 ALA A CA 1
ATOM 632 C C . ALA A 1 84 ? 1.630 -1.083 -13.396 1.00 88.12 84 ALA A C 1
ATOM 634 O O . ALA A 1 84 ? 1.304 -1.904 -12.538 1.00 88.12 84 ALA A O 1
ATOM 635 N N . GLU A 1 85 ? 0.729 -0.535 -14.213 1.00 87.06 85 GLU A N 1
ATOM 636 C CA . GLU A 1 85 ? -0.696 -0.890 -14.206 1.00 87.06 85 GLU A CA 1
ATOM 637 C C . GLU A 1 85 ? -0.938 -2.350 -14.621 1.00 87.06 85 GLU A C 1
ATOM 639 O O . GLU A 1 85 ? -1.742 -3.051 -13.997 1.00 87.06 85 GLU A O 1
ATOM 644 N N . ARG A 1 86 ? -0.206 -2.864 -15.620 1.00 90.56 86 ARG A N 1
ATOM 645 C CA . ARG A 1 86 ? -0.269 -4.292 -15.990 1.00 90.56 86 ARG A CA 1
ATOM 646 C C . ARG A 1 86 ? 0.198 -5.201 -14.855 1.00 90.56 86 ARG A C 1
ATOM 648 O O . ARG A 1 86 ? -0.434 -6.228 -14.602 1.00 90.56 86 ARG A O 1
ATOM 655 N N . ILE A 1 87 ? 1.257 -4.822 -14.138 1.00 91.50 87 ILE A N 1
ATOM 656 C CA . ILE A 1 87 ? 1.732 -5.547 -12.947 1.00 91.50 87 ILE A CA 1
ATOM 657 C C . ILE A 1 87 ? 0.671 -5.502 -11.840 1.00 91.50 87 ILE A C 1
ATOM 659 O O . ILE A 1 87 ? 0.371 -6.532 -11.235 1.00 91.50 87 ILE A O 1
ATOM 663 N N . ALA A 1 88 ? 0.071 -4.335 -11.592 1.00 89.62 88 ALA A N 1
ATOM 664 C CA . ALA A 1 88 ? -0.972 -4.164 -10.582 1.00 89.62 88 ALA A CA 1
ATOM 665 C C . ALA A 1 88 ? -2.234 -4.991 -10.888 1.00 89.62 88 ALA A C 1
ATOM 667 O O . ALA A 1 88 ? -2.877 -5.503 -9.976 1.00 89.62 88 ALA A O 1
ATOM 668 N N . THR A 1 89 ? -2.582 -5.177 -12.158 1.00 90.12 89 THR A N 1
ATOM 669 C CA . THR A 1 89 ? -3.775 -5.941 -12.566 1.00 90.12 89 THR A CA 1
ATOM 670 C C . THR A 1 89 ? -3.516 -7.432 -12.786 1.00 90.12 89 THR A C 1
ATOM 672 O O . THR A 1 89 ? -4.462 -8.214 -12.834 1.00 90.12 89 THR A O 1
ATOM 675 N N . THR A 1 90 ? -2.256 -7.865 -12.890 1.00 90.94 90 THR A N 1
ATOM 676 C CA . THR A 1 90 ? -1.905 -9.284 -13.057 1.00 90.94 90 THR A CA 1
ATOM 677 C C . THR A 1 90 ? -1.740 -9.944 -11.683 1.00 90.94 90 THR A C 1
ATOM 679 O O . THR A 1 90 ? -0.767 -9.637 -10.996 1.00 90.94 90 THR A O 1
ATOM 682 N N . PRO A 1 91 ? -2.642 -10.837 -11.234 1.00 89.44 91 PRO A N 1
ATOM 683 C CA . PRO A 1 91 ? -2.519 -11.493 -9.931 1.00 89.44 91 PRO A CA 1
ATOM 684 C C . PRO A 1 91 ? -1.330 -12.461 -9.909 1.00 89.44 91 PRO A C 1
ATOM 686 O O . PRO A 1 91 ? -1.076 -13.158 -10.891 1.00 89.44 91 PRO A O 1
ATOM 689 N N . ALA A 1 92 ? -0.618 -12.538 -8.786 1.00 89.38 92 ALA A N 1
ATOM 690 C CA . ALA A 1 92 ? 0.401 -13.564 -8.578 1.00 89.38 92 ALA A CA 1
ATOM 691 C C . ALA A 1 92 ? -0.273 -14.925 -8.391 1.00 89.38 92 ALA A C 1
ATOM 693 O O . ALA A 1 92 ? -1.123 -15.076 -7.531 1.00 89.38 92 ALA A O 1
ATOM 694 N N . LEU A 1 93 ? 0.086 -15.965 -9.124 1.00 88.50 93 LEU A N 1
ATOM 695 C CA . LEU A 1 93 ? -0.524 -17.287 -8.957 1.00 88.50 93 LEU A CA 1
ATOM 696 C C . LEU A 1 93 ? 0.220 -18.155 -7.932 1.00 88.50 93 LEU A C 1
ATOM 698 O O . LEU A 1 93 ? -0.332 -19.147 -7.454 1.00 88.50 93 LEU A O 1
ATOM 702 N N . SER A 1 94 ? 1.432 -17.760 -7.530 1.00 86.88 94 SER A N 1
ATOM 703 C CA . SER A 1 94 ? 2.229 -18.453 -6.513 1.00 86.88 94 SER A CA 1
ATOM 704 C C . SER A 1 94 ? 3.019 -17.503 -5.599 1.00 86.88 94 SER A C 1
ATOM 706 O O . SER A 1 94 ? 3.093 -16.295 -5.831 1.00 86.88 94 SER A O 1
ATOM 708 N N . CYS A 1 95 ? 3.676 -18.053 -4.566 1.00 84.94 95 CYS A N 1
ATOM 709 C CA . CYS A 1 95 ? 4.612 -17.296 -3.721 1.00 84.94 95 CYS A CA 1
ATOM 710 C C . CYS A 1 95 ? 5.763 -16.672 -4.534 1.00 84.94 95 CYS A C 1
ATOM 712 O O . CYS A 1 95 ? 6.311 -15.644 -4.142 1.00 84.94 95 CYS A O 1
ATOM 714 N N . ARG A 1 96 ? 6.123 -17.269 -5.679 1.00 87.56 96 ARG A N 1
ATOM 715 C CA . ARG A 1 96 ? 7.133 -16.726 -6.593 1.00 87.56 96 ARG A CA 1
ATOM 716 C C . A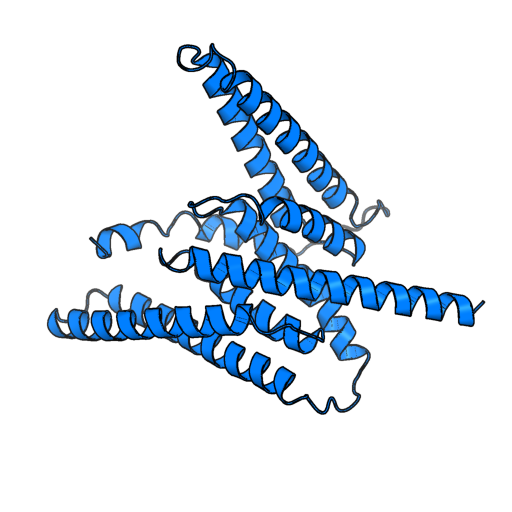RG A 1 96 ? 6.634 -15.441 -7.259 1.00 87.56 96 ARG A C 1
ATOM 718 O O . ARG A 1 96 ? 7.358 -14.451 -7.257 1.00 87.56 96 ARG A O 1
ATOM 725 N N . GLY A 1 97 ? 5.383 -15.415 -7.722 1.00 90.06 97 GLY A N 1
ATOM 726 C CA . GLY A 1 97 ? 4.732 -14.203 -8.224 1.00 90.06 97 GLY A CA 1
ATOM 727 C C . GLY A 1 97 ? 4.640 -13.088 -7.181 1.00 90.06 97 GLY A C 1
ATOM 728 O O . GLY A 1 97 ? 4.918 -11.929 -7.489 1.00 90.06 97 GLY A O 1
ATOM 729 N N . VAL A 1 98 ? 4.347 -13.436 -5.921 1.00 90.31 98 VAL A N 1
ATOM 730 C CA . VAL A 1 98 ? 4.354 -12.478 -4.798 1.00 90.31 98 VAL A CA 1
ATOM 731 C C . VAL A 1 98 ? 5.728 -11.814 -4.661 1.00 90.31 98 VAL A C 1
ATOM 733 O O . VAL A 1 98 ? 5.808 -10.599 -4.494 1.00 90.31 98 VAL A O 1
ATOM 736 N N . ARG A 1 99 ? 6.819 -12.578 -4.807 1.00 90.44 99 ARG A N 1
ATOM 737 C CA . ARG A 1 99 ? 8.191 -12.040 -4.768 1.00 90.44 99 ARG A CA 1
ATOM 738 C C . ARG A 1 99 ? 8.520 -11.128 -5.941 1.00 90.44 99 ARG A C 1
ATOM 740 O O . ARG A 1 99 ? 9.227 -10.146 -5.747 1.00 90.44 99 ARG A O 1
ATOM 747 N N . TYR A 1 100 ? 8.003 -11.408 -7.136 1.00 92.62 100 TYR A N 1
ATOM 748 C CA . TYR A 1 100 ? 8.183 -10.503 -8.274 1.00 92.62 100 TYR A CA 1
ATOM 749 C C . TYR A 1 100 ? 7.559 -9.133 -8.007 1.00 92.62 100 TYR A C 1
ATOM 751 O O . TYR A 1 100 ? 8.208 -8.109 -8.219 1.00 92.62 100 TYR A O 1
ATOM 759 N N . LYS A 1 101 ? 6.342 -9.101 -7.452 1.00 92.69 101 LYS A N 1
ATOM 760 C CA . LYS A 1 101 ? 5.709 -7.842 -7.033 1.00 92.69 101 LYS A CA 1
ATOM 761 C C . LYS A 1 101 ? 6.450 -7.167 -5.884 1.00 92.69 101 LYS A C 1
ATOM 763 O O . LYS A 1 101 ? 6.612 -5.951 -5.919 1.00 92.69 101 LYS A O 1
ATOM 768 N N . LEU A 1 102 ? 6.935 -7.936 -4.909 1.00 92.19 102 LEU A N 1
ATOM 769 C CA . LEU A 1 102 ? 7.749 -7.414 -3.811 1.00 92.19 102 LEU A CA 1
ATOM 770 C C . LEU A 1 102 ? 8.990 -6.679 -4.331 1.00 92.19 102 LEU A C 1
ATOM 772 O O . LEU A 1 102 ? 9.198 -5.525 -3.973 1.00 92.19 102 LEU A O 1
ATOM 776 N N . ALA A 1 103 ? 9.741 -7.293 -5.250 1.00 89.50 103 ALA A N 1
ATOM 777 C CA . ALA A 1 103 ? 10.921 -6.680 -5.856 1.00 89.50 103 ALA A CA 1
ATOM 778 C C . ALA A 1 103 ? 10.585 -5.390 -6.628 1.00 89.50 103 ALA A C 1
ATOM 780 O O . ALA A 1 103 ? 11.341 -4.422 -6.596 1.00 89.50 103 ALA A O 1
ATOM 781 N N . VAL A 1 104 ? 9.433 -5.335 -7.308 1.00 89.94 104 VAL A N 1
ATOM 782 C CA . VAL A 1 104 ? 8.950 -4.092 -7.934 1.00 89.94 104 VAL A CA 1
ATOM 783 C C . VAL A 1 104 ? 8.662 -3.025 -6.874 1.00 89.94 104 VAL A C 1
ATOM 785 O O . VAL A 1 104 ? 9.105 -1.889 -7.015 1.00 89.94 104 VAL A O 1
ATOM 788 N N . ILE A 1 105 ? 7.959 -3.371 -5.795 1.00 89.50 105 ILE A N 1
ATOM 789 C CA . ILE A 1 105 ? 7.603 -2.430 -4.722 1.00 89.50 105 ILE A CA 1
ATOM 790 C C . ILE A 1 105 ? 8.846 -1.892 -4.014 1.00 89.50 105 ILE A C 1
ATOM 792 O O . ILE A 1 105 ? 8.942 -0.686 -3.792 1.00 89.50 105 ILE A O 1
ATOM 796 N N . GLU A 1 106 ? 9.818 -2.750 -3.707 1.00 87.06 106 GLU A N 1
ATOM 797 C CA . GLU A 1 106 ? 11.097 -2.362 -3.105 1.00 87.06 106 GLU A CA 1
ATOM 798 C C . GLU A 1 106 ? 11.879 -1.379 -3.985 1.00 87.06 106 GLU A C 1
ATOM 800 O O . GLU A 1 106 ? 12.581 -0.522 -3.456 1.00 87.06 106 GLU A O 1
ATOM 805 N N . ARG A 1 107 ? 11.714 -1.428 -5.315 1.00 83.31 107 ARG A N 1
ATOM 806 C CA . ARG A 1 107 ? 12.281 -0.431 -6.241 1.00 83.31 107 ARG A CA 1
ATOM 807 C C . ARG A 1 107 ? 11.466 0.861 -6.317 1.00 83.31 107 ARG A C 1
ATOM 809 O O . ARG A 1 107 ? 12.046 1.928 -6.514 1.00 83.31 107 ARG A O 1
ATOM 816 N N . LEU A 1 108 ? 10.142 0.787 -6.169 1.00 79.56 108 LEU A N 1
ATOM 817 C CA . LEU A 1 108 ? 9.241 1.944 -6.262 1.00 79.56 108 LEU A CA 1
ATOM 818 C C . LEU A 1 108 ? 9.135 2.751 -4.950 1.00 79.56 108 LEU A C 1
ATOM 820 O O . LEU A 1 108 ? 8.842 3.942 -4.997 1.00 79.56 108 LEU A O 1
ATOM 824 N N . LEU A 1 109 ? 9.364 2.143 -3.779 1.00 76.62 109 LEU A N 1
ATOM 825 C CA . LEU A 1 109 ? 9.260 2.796 -2.458 1.00 76.62 109 LEU A CA 1
ATOM 826 C C . LEU A 1 109 ? 10.375 3.808 -2.101 1.00 76.62 109 LEU A C 1
ATOM 828 O O . LEU A 1 109 ? 10.085 4.774 -1.383 1.00 76.62 109 LEU A O 1
ATOM 832 N N . PRO A 1 110 ? 11.645 3.612 -2.512 1.00 67.00 110 PRO A N 1
ATOM 833 C CA . PRO A 1 110 ? 12.731 4.554 -2.237 1.00 67.00 110 PRO A CA 1
ATOM 834 C C . PRO A 1 110 ? 12.685 5.809 -3.105 1.00 67.00 110 PRO A C 1
ATOM 836 O O . PRO A 1 110 ? 13.320 6.802 -2.754 1.00 67.00 110 PRO A O 1
ATOM 839 N N . GLN A 1 111 ? 11.956 5.779 -4.227 1.00 63.53 111 GLN A N 1
ATOM 840 C CA . GLN A 1 111 ? 11.798 6.938 -5.098 1.00 63.53 111 GLN A CA 1
ATOM 841 C C . GLN A 1 111 ? 11.032 8.000 -4.298 1.00 63.53 111 GLN A C 1
ATOM 843 O O . GLN A 1 111 ? 9.834 7.859 -4.050 1.00 63.53 111 GLN A O 1
ATOM 848 N N . ARG A 1 112 ? 11.761 9.007 -3.790 1.00 49.78 112 ARG A N 1
ATOM 849 C CA . ARG A 1 112 ? 11.212 10.174 -3.088 1.00 49.78 112 ARG A CA 1
ATOM 850 C C . ARG A 1 112 ? 10.379 10.973 -4.084 1.00 49.78 112 ARG A C 1
ATOM 852 O O . ARG A 1 112 ? 10.858 11.937 -4.665 1.00 49.78 112 ARG A O 1
ATOM 859 N N . TYR A 1 113 ? 9.157 10.532 -4.315 1.00 51.44 113 TYR A N 1
ATOM 860 C CA . TYR A 1 113 ? 8.146 11.384 -4.898 1.00 51.44 113 TYR A CA 1
ATOM 861 C C . TYR A 1 113 ? 7.502 12.117 -3.730 1.00 51.44 113 TYR A C 1
ATOM 863 O O . TYR A 1 113 ? 6.891 11.492 -2.868 1.00 51.44 113 TYR A O 1
ATOM 871 N N . GLU A 1 114 ? 7.717 13.429 -3.675 1.00 47.53 114 GLU A N 1
ATOM 872 C CA . GLU A 1 114 ? 6.891 14.328 -2.862 1.00 47.53 114 GLU A CA 1
ATOM 873 C C . GLU A 1 114 ? 5.424 14.275 -3.342 1.00 47.53 114 GLU A C 1
ATOM 875 O O . GLU A 1 114 ? 4.509 14.560 -2.575 1.00 47.53 114 GLU A O 1
ATOM 880 N N . ASP A 1 115 ? 5.199 13.775 -4.565 1.00 50.25 115 ASP A N 1
ATOM 881 C CA . ASP A 1 115 ? 3.889 13.559 -5.162 1.00 50.25 115 ASP A CA 1
ATOM 882 C C . ASP A 1 115 ? 3.278 12.170 -4.880 1.00 50.25 115 ASP A C 1
ATOM 884 O O . ASP A 1 115 ? 3.976 11.144 -4.835 1.00 50.25 115 ASP A O 1
ATOM 888 N N . PRO A 1 116 ? 1.936 12.080 -4.781 1.00 57.38 116 PRO A N 1
ATOM 889 C CA . PRO A 1 116 ? 1.233 10.808 -4.866 1.00 57.38 116 PRO A CA 1
ATOM 890 C C . PRO A 1 116 ? 1.669 10.038 -6.118 1.00 57.38 116 PRO A C 1
ATOM 892 O O . PRO A 1 116 ? 1.658 10.560 -7.228 1.00 57.38 116 PRO A O 1
ATOM 895 N N . ALA A 1 117 ? 2.015 8.760 -5.936 1.00 70.75 117 ALA A N 1
ATOM 896 C CA . ALA A 1 117 ? 2.384 7.853 -7.018 1.00 70.75 117 ALA A CA 1
ATOM 897 C C . ALA A 1 117 ? 1.291 6.780 -7.189 1.00 70.75 117 ALA A C 1
ATOM 899 O O . ALA A 1 117 ? 1.451 5.669 -6.670 1.00 70.75 117 ALA A O 1
ATOM 900 N N . PRO A 1 118 ? 0.189 7.068 -7.918 1.00 73.25 118 PRO A N 1
ATOM 901 C CA . PRO A 1 118 ? -0.926 6.137 -8.107 1.00 73.25 118 PRO A CA 1
ATOM 902 C C . PRO A 1 118 ? -0.487 4.745 -8.571 1.00 73.25 118 PRO A C 1
ATOM 904 O O . PRO A 1 118 ? -1.009 3.741 -8.097 1.00 73.25 118 PRO A O 1
ATOM 907 N N . LYS A 1 119 ? 0.537 4.674 -9.434 1.00 77.25 119 LYS A N 1
ATOM 908 C CA . LYS A 1 119 ? 1.106 3.413 -9.933 1.00 77.25 119 LYS A CA 1
ATOM 909 C C . LYS A 1 119 ? 1.737 2.553 -8.833 1.00 77.25 119 LYS A C 1
ATOM 911 O O . LYS A 1 119 ? 1.495 1.351 -8.775 1.00 77.25 119 LYS A O 1
ATOM 916 N N . ARG A 1 120 ? 2.499 3.165 -7.918 1.00 82.31 120 ARG A N 1
ATOM 917 C CA . ARG A 1 120 ? 3.082 2.479 -6.752 1.00 82.31 120 ARG A CA 1
ATOM 918 C C . ARG A 1 120 ? 1.975 1.941 -5.859 1.00 82.31 120 ARG A C 1
ATOM 920 O O . ARG A 1 120 ? 2.024 0.787 -5.452 1.00 82.31 120 ARG A O 1
ATOM 927 N N . ASP A 1 121 ? 0.990 2.784 -5.573 1.00 84.81 121 ASP A N 1
ATOM 928 C CA . ASP A 1 121 ? -0.116 2.451 -4.683 1.00 84.81 121 ASP A CA 1
ATOM 929 C C . ASP A 1 121 ? -0.977 1.312 -5.261 1.00 84.81 121 ASP A C 1
ATOM 931 O O . ASP A 1 121 ? -1.353 0.401 -4.527 1.00 84.81 121 ASP A O 1
ATOM 935 N N . ALA A 1 122 ? -1.203 1.293 -6.579 1.00 84.75 122 ALA A N 1
ATOM 936 C CA . ALA A 1 122 ? -1.899 0.206 -7.267 1.00 84.75 122 ALA A CA 1
ATOM 937 C C . ALA A 1 122 ? -1.124 -1.122 -7.204 1.00 84.75 122 ALA A C 1
ATOM 939 O O . ALA A 1 122 ? -1.700 -2.162 -6.874 1.00 84.75 122 ALA A O 1
ATOM 940 N N . VAL A 1 123 ? 0.187 -1.102 -7.473 1.00 89.25 123 VAL A N 1
ATOM 941 C CA . VAL A 1 123 ? 1.034 -2.304 -7.368 1.00 89.25 123 VAL A CA 1
ATOM 942 C C . VAL A 1 123 ? 1.090 -2.804 -5.922 1.00 89.25 123 VAL A C 1
ATOM 944 O O . VAL A 1 123 ? 0.972 -4.005 -5.683 1.00 89.25 123 VAL A O 1
ATOM 947 N N . LEU A 1 124 ? 1.215 -1.896 -4.952 1.00 90.81 124 LEU A N 1
ATOM 948 C CA . LEU A 1 124 ? 1.221 -2.219 -3.528 1.00 90.81 124 LEU A CA 1
ATOM 949 C C . LEU A 1 124 ? -0.110 -2.824 -3.073 1.00 90.81 124 LEU A C 1
ATOM 951 O O . LEU A 1 124 ? -0.105 -3.846 -2.393 1.00 90.81 124 LEU A O 1
ATOM 955 N N . LEU A 1 125 ? -1.245 -2.249 -3.477 1.00 90.75 125 LEU A N 1
ATOM 956 C CA . LEU A 1 125 ? -2.565 -2.803 -3.177 1.00 90.75 125 LEU A CA 1
ATOM 957 C C . LEU A 1 125 ? -2.712 -4.214 -3.760 1.00 90.75 125 LEU A C 1
ATOM 959 O O . LEU A 1 125 ? -3.115 -5.136 -3.056 1.00 90.75 125 LEU A O 1
ATOM 963 N N . SER A 1 126 ? -2.315 -4.398 -5.018 1.00 91.88 126 SER A N 1
ATOM 964 C CA . SER A 1 126 ? -2.319 -5.700 -5.687 1.00 91.88 126 SER A CA 1
ATOM 965 C C . SER A 1 126 ? -1.460 -6.739 -4.957 1.00 91.88 126 SER A C 1
ATOM 967 O O . SER A 1 126 ? -1.879 -7.877 -4.750 1.00 91.88 126 SER A O 1
ATOM 969 N N . PHE A 1 127 ? -0.277 -6.336 -4.494 1.00 93.50 127 PHE A N 1
ATOM 970 C CA . PHE A 1 127 ? 0.591 -7.179 -3.680 1.00 93.50 127 PHE A CA 1
ATOM 971 C C . PHE A 1 127 ? -0.045 -7.565 -2.342 1.00 93.50 127 PHE A C 1
ATOM 973 O O . PHE A 1 127 ? 0.011 -8.734 -1.972 1.00 93.50 127 PHE A O 1
ATOM 980 N N . LEU A 1 128 ? -0.680 -6.627 -1.630 1.00 92.19 128 LEU A N 1
ATOM 981 C CA . LEU A 1 128 ? -1.370 -6.921 -0.368 1.00 92.19 128 LEU A CA 1
ATOM 982 C C . LEU A 1 128 ? -2.459 -7.983 -0.554 1.00 92.19 128 LEU A C 1
ATOM 984 O O . LEU A 1 128 ? -2.556 -8.904 0.257 1.00 92.19 128 LEU A O 1
ATOM 988 N N . LEU A 1 129 ? -3.239 -7.883 -1.634 1.00 89.81 129 LEU A N 1
ATOM 989 C CA . LEU A 1 129 ? -4.276 -8.862 -1.973 1.00 89.81 129 LEU A CA 1
ATOM 990 C C . LEU A 1 129 ? -3.684 -10.249 -2.264 1.00 89.81 129 LEU A C 1
ATOM 992 O O . LEU A 1 129 ? -4.224 -11.265 -1.821 1.00 89.81 129 LEU A O 1
ATOM 996 N N . ASP A 1 130 ? -2.555 -10.306 -2.971 1.00 90.06 130 ASP A N 1
ATOM 997 C CA . ASP A 1 130 ? -1.880 -11.570 -3.262 1.00 90.06 130 ASP A CA 1
ATOM 998 C C . ASP A 1 130 ? -1.239 -12.202 -2.019 1.00 90.06 130 ASP A C 1
ATOM 1000 O O . ASP A 1 130 ? -1.350 -13.415 -1.832 1.00 90.06 130 ASP A O 1
ATOM 1004 N N . VAL A 1 131 ? -0.617 -11.406 -1.140 1.00 87.75 131 VAL A N 1
ATOM 1005 C CA . VAL A 1 131 ? -0.071 -11.885 0.144 1.00 87.75 131 VAL A CA 1
ATOM 1006 C C . VAL A 1 131 ? -1.185 -12.431 1.035 1.00 87.75 131 VAL A C 1
ATOM 1008 O O . VAL A 1 131 ? -1.015 -13.489 1.643 1.00 87.75 131 VAL A O 1
ATOM 1011 N N . ASP A 1 132 ? -2.337 -11.765 1.095 1.00 86.38 132 ASP A N 1
ATOM 1012 C CA . ASP A 1 132 ? -3.476 -12.241 1.880 1.00 86.38 132 ASP A CA 1
ATOM 1013 C C . ASP A 1 132 ? -3.974 -13.606 1.390 1.00 86.38 132 ASP A C 1
ATOM 1015 O O . ASP A 1 132 ? -4.039 -14.573 2.159 1.00 86.38 132 ASP A O 1
ATOM 1019 N N . ARG A 1 133 ? -4.192 -13.726 0.076 1.00 85.75 133 ARG A N 1
ATOM 1020 C CA . ARG A 1 133 ? -4.663 -14.966 -0.550 1.00 85.75 133 ARG A CA 1
ATOM 1021 C C . ARG A 1 133 ? -3.660 -16.116 -0.451 1.00 85.75 133 ARG A C 1
ATOM 1023 O O . ARG A 1 133 ? -4.069 -17.260 -0.264 1.00 85.75 133 ARG A O 1
ATOM 1030 N N . LEU A 1 134 ? -2.365 -15.852 -0.629 1.00 82.31 134 LEU A N 1
ATOM 1031 C CA . LEU A 1 134 ? -1.355 -16.905 -0.787 1.00 82.31 134 LEU A CA 1
ATOM 1032 C C . LEU A 1 134 ? -0.546 -17.188 0.481 1.00 82.31 134 LEU A C 1
ATOM 1034 O O . LEU A 1 134 ? -0.123 -18.327 0.681 1.00 82.31 134 LEU A O 1
ATOM 1038 N N . CYS A 1 135 ? -0.326 -16.192 1.338 1.00 78.00 135 CYS A N 1
ATOM 1039 C CA . CYS A 1 135 ? 0.541 -16.314 2.510 1.00 78.00 135 CYS A CA 1
ATOM 1040 C C . CYS A 1 135 ? -0.266 -16.373 3.811 1.00 78.00 135 CYS A C 1
ATOM 1042 O O . CYS A 1 135 ? -0.074 -17.303 4.599 1.00 78.00 135 CYS A O 1
ATOM 1044 N N . TYR A 1 136 ? -1.195 -15.437 4.038 1.00 72.50 136 TYR A N 1
ATOM 1045 C CA . TYR A 1 136 ? -1.962 -15.398 5.291 1.00 72.50 136 TYR A CA 1
ATOM 1046 C C . TYR A 1 136 ? -2.978 -16.537 5.396 1.00 72.50 136 TYR A C 1
ATOM 1048 O O . TYR A 1 136 ? -3.022 -17.212 6.427 1.00 72.50 136 TYR A O 1
ATOM 1056 N N . ALA A 1 137 ? -3.706 -16.844 4.317 1.00 64.44 137 ALA A N 1
ATOM 1057 C CA . ALA A 1 137 ? -4.631 -17.980 4.291 1.00 64.44 137 ALA A CA 1
ATOM 1058 C C . ALA A 1 137 ? -3.938 -19.320 4.624 1.00 64.44 137 ALA A C 1
ATOM 1060 O O . ALA A 1 137 ? -4.476 -20.148 5.362 1.00 64.44 137 ALA A O 1
ATOM 1061 N N . ARG A 1 138 ? -2.698 -19.518 4.149 1.00 61.56 138 ARG A N 1
ATOM 1062 C CA . ARG A 1 138 ? -1.887 -20.707 4.468 1.00 61.56 138 ARG A CA 1
ATOM 1063 C C . ARG A 1 138 ? -1.385 -20.709 5.913 1.00 61.56 138 ARG A C 1
ATOM 1065 O O . ARG A 1 138 ? -1.425 -21.750 6.567 1.00 61.56 138 ARG A O 1
ATOM 1072 N N . ALA A 1 139 ? -0.948 -19.559 6.428 1.00 57.22 139 ALA A N 1
ATOM 1073 C CA . ALA A 1 139 ? -0.491 -19.429 7.811 1.00 57.22 139 ALA A CA 1
ATOM 1074 C C . ALA A 1 139 ? -1.613 -19.715 8.830 1.00 57.22 139 ALA A C 1
ATOM 1076 O O . ALA A 1 139 ? -1.355 -20.348 9.856 1.00 57.22 139 ALA A O 1
ATOM 1077 N N . GLY A 1 140 ? -2.853 -19.312 8.524 1.00 54.53 140 GLY A N 1
ATOM 1078 C CA . GLY A 1 140 ? -4.038 -19.613 9.335 1.00 54.53 140 GLY A CA 1
ATOM 1079 C C . GLY A 1 140 ? -4.432 -21.095 9.325 1.00 54.53 140 GLY A C 1
ATOM 1080 O O . GLY A 1 140 ? -4.801 -21.637 10.364 1.00 54.53 140 GLY A O 1
ATOM 1081 N N . ALA A 1 141 ? -4.285 -21.779 8.184 1.00 53.22 141 ALA A N 1
ATOM 1082 C CA . ALA A 1 141 ? -4.602 -23.205 8.055 1.00 53.22 141 ALA A CA 1
ATOM 1083 C C . ALA A 1 141 ? -3.556 -24.134 8.709 1.00 53.22 141 ALA A C 1
ATOM 1085 O O . ALA A 1 141 ? -3.901 -25.209 9.195 1.00 53.22 141 ALA A O 1
ATOM 1086 N N . GLY A 1 142 ? -2.279 -23.732 8.742 1.00 46.44 142 GLY A N 1
ATOM 1087 C CA . GLY A 1 142 ? -1.176 -24.575 9.225 1.00 46.44 142 GLY A CA 1
ATOM 1088 C C . GLY A 1 142 ? -0.894 -24.519 10.733 1.00 46.44 142 GLY A C 1
ATOM 1089 O O . GLY A 1 142 ? -0.166 -25.367 11.250 1.00 46.44 142 GLY A O 1
ATOM 1090 N N . ARG A 1 143 ? -1.427 -23.535 11.471 1.00 46.66 143 ARG A N 1
ATOM 1091 C CA . ARG A 1 143 ? -1.150 -23.369 12.910 1.00 46.66 143 ARG A CA 1
ATOM 1092 C C . ARG A 1 143 ? -2.391 -22.943 13.694 1.00 46.66 143 ARG A C 1
ATOM 1094 O O . ARG A 1 143 ? -2.437 -21.855 14.255 1.00 46.66 143 ARG A O 1
ATOM 1101 N N . ALA A 1 144 ? -3.312 -23.879 13.909 1.00 40.00 144 ALA A N 1
ATOM 1102 C CA . ALA A 1 144 ? -4.230 -23.848 15.055 1.00 40.00 144 ALA A CA 1
ATOM 1103 C C . ALA A 1 144 ? -3.499 -24.167 16.385 1.00 40.00 144 ALA A C 1
ATOM 1105 O O . ALA A 1 144 ? -4.000 -24.898 17.235 1.00 40.00 144 ALA A O 1
ATOM 1106 N N . LYS A 1 145 ? -2.273 -23.660 16.575 1.00 45.38 145 LYS A N 1
ATOM 1107 C CA . LYS A 1 145 ? -1.630 -23.634 17.893 1.00 45.38 145 LYS A CA 1
ATOM 1108 C C . LYS A 1 145 ? -2.033 -22.320 18.534 1.00 45.38 145 LYS A C 1
ATOM 1110 O O . LYS A 1 145 ? -1.817 -21.275 17.931 1.00 45.38 145 LYS A O 1
ATOM 1115 N N . ALA A 1 146 ? -2.611 -22.384 19.732 1.00 46.56 146 ALA A N 1
ATOM 1116 C CA . ALA A 1 146 ? -3.006 -21.222 20.519 1.00 46.56 146 ALA A CA 1
ATOM 1117 C C . ALA A 1 146 ? -1.850 -20.209 20.596 1.00 46.56 146 ALA A C 1
ATOM 1119 O O . ALA A 1 146 ? -0.915 -20.361 21.386 1.00 46.56 146 ALA A O 1
ATOM 1120 N N . PHE A 1 147 ? -1.887 -19.194 19.733 1.00 55.06 147 PHE A N 1
ATOM 1121 C CA . PHE A 1 147 ? -0.911 -18.122 19.725 1.00 55.06 147 PHE A CA 1
ATOM 1122 C C . PHE A 1 147 ? -1.168 -17.284 20.973 1.00 55.06 147 PHE A C 1
ATOM 1124 O O . PHE A 1 147 ? -2.070 -16.449 21.008 1.00 55.06 147 PHE A O 1
ATOM 1131 N N . LYS A 1 148 ? -0.386 -17.514 22.033 1.00 62.59 148 LYS A N 1
ATOM 1132 C CA . LYS A 1 148 ? -0.292 -16.546 23.126 1.00 62.59 148 LYS A CA 1
ATOM 1133 C C . LYS A 1 148 ? 0.437 -15.331 22.572 1.00 62.59 148 LYS A C 1
ATOM 1135 O O . LYS A 1 148 ? 1.664 -15.289 22.569 1.00 62.59 148 LYS A O 1
ATOM 1140 N N . ALA A 1 149 ? -0.332 -14.373 22.062 1.00 68.31 149 ALA A N 1
ATOM 1141 C CA . ALA A 1 149 ? 0.214 -13.135 21.537 1.00 68.31 149 ALA A CA 1
ATOM 1142 C C . ALA A 1 149 ? 1.129 -12.488 22.583 1.00 68.31 149 ALA A C 1
ATOM 1144 O O . ALA A 1 149 ? 0.765 -12.367 23.756 1.00 68.31 149 ALA A O 1
ATOM 1145 N N . SER A 1 150 ? 2.331 -12.087 22.177 1.00 84.00 150 SER A N 1
ATOM 1146 C CA . SER A 1 150 ? 3.198 -11.276 23.031 1.00 84.00 150 SER A CA 1
ATOM 1147 C C . SER A 1 150 ? 2.549 -9.910 23.289 1.00 84.00 150 SER A C 1
ATOM 1149 O O . SER A 1 150 ? 1.629 -9.502 22.575 1.00 84.00 150 SER A O 1
ATOM 1151 N N . ALA A 1 151 ? 3.025 -9.177 24.299 1.00 87.06 151 ALA A N 1
ATOM 1152 C CA . ALA A 1 151 ? 2.559 -7.810 24.541 1.00 87.06 151 ALA A CA 1
ATOM 1153 C C . ALA A 1 151 ? 2.752 -6.915 23.302 1.00 87.06 151 ALA A C 1
ATOM 1155 O O . ALA A 1 151 ? 1.834 -6.195 22.925 1.00 87.06 151 ALA A O 1
ATOM 1156 N N . ALA A 1 152 ? 3.889 -7.052 22.611 1.00 86.94 152 ALA A N 1
ATOM 1157 C CA . ALA A 1 152 ? 4.168 -6.340 21.365 1.00 86.94 152 ALA A CA 1
ATOM 1158 C C . ALA A 1 152 ? 3.193 -6.712 20.234 1.00 86.94 152 ALA A C 1
ATOM 1160 O O . ALA A 1 152 ? 2.716 -5.837 19.520 1.00 86.94 152 ALA A O 1
ATOM 1161 N N . ALA A 1 153 ? 2.844 -7.996 20.091 1.00 86.94 153 ALA A N 1
ATOM 1162 C CA . ALA A 1 153 ? 1.874 -8.420 19.083 1.00 86.94 153 ALA A CA 1
ATOM 1163 C C . ALA A 1 153 ? 0.474 -7.855 19.362 1.00 86.94 153 ALA A C 1
ATOM 1165 O O . ALA A 1 153 ? -0.178 -7.373 18.441 1.00 86.94 153 ALA A O 1
ATOM 1166 N N . ARG A 1 154 ? 0.035 -7.859 20.630 1.00 89.69 154 ARG A N 1
ATOM 1167 C CA . ARG A 1 154 ? -1.231 -7.225 21.033 1.00 89.69 154 ARG A CA 1
ATOM 1168 C C . ARG A 1 154 ? -1.230 -5.721 20.774 1.00 89.69 154 ARG A C 1
ATOM 1170 O O . ARG A 1 154 ? -2.240 -5.213 20.310 1.00 89.69 154 ARG A O 1
ATOM 1177 N N . ALA A 1 155 ? -0.114 -5.040 21.038 1.00 93.06 155 ALA A N 1
ATOM 1178 C CA . ALA A 1 155 ? 0.018 -3.611 20.772 1.00 93.06 155 ALA A CA 1
ATOM 1179 C C . ALA A 1 155 ? -0.162 -3.303 19.279 1.00 93.06 155 ALA A C 1
ATOM 1181 O O . ALA A 1 155 ? -0.993 -2.474 18.943 1.00 93.06 155 ALA A O 1
ATOM 1182 N N . ILE A 1 156 ? 0.512 -4.034 18.382 1.00 92.75 156 ILE A N 1
ATOM 1183 C CA . ILE A 1 156 ? 0.360 -3.841 16.927 1.00 92.75 156 ILE A CA 1
ATOM 1184 C C . ILE A 1 156 ? -1.094 -4.025 16.485 1.00 92.75 156 ILE A C 1
ATOM 1186 O O . ILE A 1 156 ? -1.606 -3.211 15.720 1.00 92.75 156 ILE A O 1
ATOM 1190 N N . ILE A 1 157 ? -1.762 -5.083 16.957 1.00 91.00 157 ILE A N 1
ATOM 1191 C CA . ILE A 1 157 ? -3.162 -5.367 16.605 1.00 91.00 157 ILE A CA 1
ATOM 1192 C C . ILE A 1 157 ? -4.066 -4.240 17.118 1.00 91.00 157 ILE A C 1
ATOM 1194 O O . ILE A 1 157 ? -4.802 -3.659 16.329 1.00 91.00 157 ILE A O 1
ATOM 1198 N N . ALA A 1 158 ? -3.956 -3.872 18.397 1.00 92.81 158 ALA A N 1
ATOM 1199 C CA . ALA A 1 158 ? -4.770 -2.814 18.991 1.00 92.81 158 ALA A CA 1
ATOM 1200 C C . ALA A 1 158 ? -4.552 -1.456 18.299 1.00 92.81 158 ALA A C 1
ATOM 1202 O O . ALA A 1 158 ? -5.518 -0.781 17.950 1.00 92.81 158 ALA A O 1
ATOM 1203 N N . THR A 1 159 ? -3.299 -1.077 18.031 1.00 94.75 159 THR A N 1
ATOM 1204 C CA . THR A 1 159 ? -2.963 0.142 17.280 1.00 94.75 159 THR A CA 1
ATOM 1205 C C . THR A 1 159 ? -3.525 0.088 15.857 1.00 94.75 159 THR A C 1
ATOM 1207 O O . THR A 1 159 ? -4.061 1.078 15.368 1.00 94.75 159 THR A O 1
ATOM 1210 N N . SER A 1 160 ? -3.481 -1.076 15.199 1.00 93.31 160 SER A N 1
ATOM 1211 C CA . SER A 1 160 ? -4.068 -1.254 13.865 1.00 93.31 160 SER A CA 1
ATOM 1212 C C . SER A 1 160 ? -5.589 -1.076 13.878 1.00 93.31 160 SER A C 1
ATOM 1214 O O . SER A 1 160 ? -6.138 -0.418 12.999 1.00 93.31 160 SER A O 1
ATOM 1216 N N . GLU A 1 161 ? -6.280 -1.604 14.890 1.00 93.81 161 GLU A N 1
ATOM 1217 C CA . GLU A 1 161 ? -7.725 -1.414 15.067 1.00 93.81 161 GLU A CA 1
ATOM 1218 C C . GLU A 1 161 ? -8.089 0.055 15.318 1.00 93.81 161 GLU A C 1
ATOM 1220 O O . GLU A 1 161 ? -9.086 0.537 14.779 1.00 93.81 161 GLU A O 1
ATOM 1225 N N . VAL A 1 162 ? -7.282 0.784 16.102 1.00 95.00 162 VAL A N 1
ATOM 1226 C CA . VAL A 1 162 ? -7.438 2.239 16.283 1.00 95.00 162 VAL A CA 1
ATOM 1227 C C . VAL A 1 162 ? -7.303 2.952 14.936 1.00 95.00 162 VAL A C 1
ATOM 1229 O O . VAL A 1 162 ? -8.200 3.707 14.569 1.00 95.00 162 VAL A O 1
ATOM 1232 N N . CYS A 1 163 ? -6.250 2.659 14.163 1.00 91.62 163 CYS A N 1
ATOM 1233 C CA . CYS A 1 163 ? -6.060 3.234 12.829 1.00 91.62 163 CYS A CA 1
ATOM 1234 C C . CYS A 1 163 ? -7.272 3.007 11.918 1.00 91.62 163 CYS A C 1
ATOM 1236 O O . CYS A 1 163 ? -7.737 3.951 11.283 1.00 91.62 163 CYS A O 1
ATOM 1238 N N . VAL A 1 164 ? -7.793 1.776 11.848 1.00 90.81 164 VAL A N 1
ATOM 1239 C CA . VAL A 1 164 ? -8.958 1.458 11.005 1.00 90.81 164 VAL A CA 1
ATOM 1240 C C . VAL A 1 164 ? -10.176 2.280 11.425 1.00 90.81 164 VAL A C 1
ATOM 1242 O O . VAL A 1 164 ? -10.787 2.914 10.568 1.00 90.81 164 VAL A O 1
ATOM 1245 N N . ARG A 1 165 ? -10.482 2.355 12.728 1.00 92.31 165 ARG A N 1
ATOM 1246 C CA . ARG A 1 165 ? -11.610 3.161 13.226 1.00 92.31 165 ARG A CA 1
ATOM 1247 C C . ARG A 1 165 ? -11.461 4.645 12.895 1.00 92.31 165 ARG A C 1
ATOM 1249 O O . ARG A 1 165 ? -12.441 5.280 12.518 1.00 92.31 165 ARG A O 1
ATOM 1256 N N . LEU A 1 166 ? -10.254 5.200 13.020 1.00 91.25 166 LEU A N 1
ATOM 1257 C CA . LEU A 1 166 ? -9.989 6.599 12.672 1.00 91.25 166 LEU A CA 1
ATOM 1258 C C . LEU A 1 166 ? -10.183 6.846 11.171 1.00 91.25 166 LEU A C 1
ATOM 1260 O O . LEU A 1 166 ? -10.826 7.823 10.793 1.00 91.25 166 LEU A O 1
ATOM 1264 N N . ILE A 1 167 ? -9.691 5.943 10.314 1.00 87.69 167 ILE A N 1
ATOM 1265 C CA . ILE A 1 167 ? -9.892 6.019 8.858 1.00 87.69 167 ILE A CA 1
ATOM 1266 C C . ILE A 1 167 ? -11.388 5.983 8.513 1.00 87.69 167 ILE A C 1
ATOM 1268 O O . ILE A 1 167 ? -11.851 6.810 7.728 1.00 87.69 167 ILE A O 1
ATOM 1272 N N . GLU A 1 168 ? -12.150 5.071 9.118 1.00 87.62 168 GLU A N 1
ATOM 1273 C CA . GLU A 1 168 ? -13.597 4.949 8.903 1.00 87.62 168 GLU A CA 1
ATOM 1274 C C . GLU A 1 168 ? -14.363 6.184 9.398 1.00 87.62 168 GLU A C 1
ATOM 1276 O O . GLU A 1 168 ? -15.244 6.676 8.694 1.00 87.62 168 GLU A O 1
ATOM 1281 N N . ARG A 1 169 ? -13.995 6.736 10.563 1.00 88.94 169 ARG A N 1
ATOM 1282 C CA . ARG A 1 169 ? -14.588 7.969 11.105 1.00 88.94 169 ARG A CA 1
ATOM 1283 C C . ARG A 1 169 ? -14.349 9.163 10.185 1.00 88.94 169 ARG A C 1
ATOM 1285 O O . ARG A 1 169 ? -15.278 9.924 9.931 1.00 88.94 169 ARG A O 1
ATOM 1292 N N . ILE A 1 170 ? -13.132 9.307 9.664 1.00 87.00 170 ILE A N 1
ATOM 1293 C CA . ILE A 1 170 ? -12.794 10.373 8.714 1.00 87.00 170 ILE A CA 1
ATOM 1294 C C . ILE A 1 170 ? -13.595 10.211 7.420 1.00 87.00 170 ILE A C 1
ATOM 1296 O O . ILE A 1 170 ? -14.206 11.171 6.963 1.00 87.00 170 ILE A O 1
ATOM 1300 N N . ALA A 1 171 ? -13.645 9.000 6.856 1.00 84.19 171 ALA A N 1
ATOM 1301 C CA . ALA A 1 171 ? -14.420 8.732 5.646 1.00 84.19 171 ALA A CA 1
ATOM 1302 C C . ALA A 1 171 ? -15.917 9.038 5.841 1.00 84.19 171 ALA A C 1
ATOM 1304 O O . ALA A 1 171 ? -16.541 9.642 4.970 1.00 84.19 171 ALA A O 1
ATOM 1305 N N . ALA A 1 172 ? -16.482 8.671 6.995 1.00 86.56 172 ALA A N 1
ATOM 1306 C CA . ALA A 1 172 ? -17.868 8.969 7.337 1.00 86.56 172 ALA A CA 1
ATOM 1307 C C . ALA A 1 172 ? -18.127 10.477 7.479 1.00 86.56 172 ALA A C 1
ATOM 1309 O O . ALA A 1 172 ? -19.133 10.963 6.967 1.00 86.56 172 ALA A O 1
ATOM 1310 N N . GLY A 1 173 ? -17.225 11.218 8.131 1.00 85.88 173 GLY A N 1
ATOM 1311 C CA . GLY A 1 173 ? -17.363 12.667 8.277 1.00 85.88 173 GLY A CA 1
ATOM 1312 C C . GLY A 1 173 ? -17.217 13.412 6.949 1.00 85.88 173 GLY A C 1
ATOM 1313 O O . GLY A 1 173 ? -18.005 14.310 6.682 1.00 85.88 173 GLY A O 1
ATOM 1314 N N . ILE A 1 174 ? -16.312 12.991 6.059 1.00 83.38 174 ILE A N 1
ATOM 1315 C CA . ILE A 1 174 ? -16.216 13.553 4.696 1.00 83.38 174 ILE A CA 1
ATOM 1316 C C . ILE A 1 174 ? -17.507 13.294 3.918 1.00 83.38 174 ILE A C 1
ATOM 1318 O O . ILE A 1 174 ? -18.098 14.220 3.373 1.00 83.38 174 ILE A O 1
ATOM 1322 N N . ALA A 1 175 ? -18.011 12.057 3.945 1.00 84.88 175 ALA A N 1
ATOM 1323 C CA . ALA A 1 175 ? -19.281 11.721 3.306 1.00 84.88 175 ALA A CA 1
ATOM 1324 C C . ALA A 1 175 ? -20.475 12.489 3.903 1.00 84.88 175 ALA A C 1
ATOM 1326 O O . ALA A 1 175 ? -21.527 12.581 3.272 1.00 84.88 175 ALA A O 1
ATOM 1327 N N . GLN A 1 176 ? -20.348 13.001 5.130 1.00 84.62 176 GLN A N 1
ATOM 1328 C CA . GLN A 1 176 ? -21.335 13.870 5.759 1.00 84.62 176 GLN A CA 1
ATOM 1329 C C . GLN A 1 176 ? -21.173 15.330 5.310 1.00 84.62 176 GLN A C 1
ATOM 1331 O O . GLN A 1 176 ? -22.187 15.965 5.050 1.00 84.62 176 GLN A O 1
ATOM 1336 N N . MET A 1 177 ? -19.944 15.834 5.151 1.00 81.12 177 MET A N 1
ATOM 1337 C CA . MET A 1 177 ? -19.676 17.158 4.565 1.00 81.12 177 MET A CA 1
ATOM 1338 C C . MET A 1 177 ? -20.153 17.262 3.112 1.00 81.12 177 MET A C 1
ATOM 1340 O O . MET A 1 177 ? -20.607 18.320 2.689 1.00 81.12 177 MET A O 1
ATOM 1344 N N . ASP A 1 178 ? -20.076 16.163 2.359 1.00 80.19 178 ASP A N 1
ATOM 1345 C CA . ASP A 1 178 ? -20.543 16.098 0.970 1.00 80.19 178 ASP A CA 1
ATOM 1346 C C . ASP A 1 178 ? -22.074 16.172 0.843 1.00 80.19 178 ASP A C 1
ATOM 1348 O O . ASP A 1 178 ? -22.598 16.421 -0.245 1.00 80.19 178 ASP A O 1
ATOM 1352 N N . LYS A 1 179 ? -22.813 15.950 1.936 1.00 78.19 179 LYS A N 1
ATOM 1353 C CA . LYS A 1 179 ? -24.263 16.148 1.963 1.00 78.19 179 LYS A CA 1
ATOM 1354 C C . LYS A 1 179 ? -24.516 17.640 2.151 1.00 78.19 179 LYS A C 1
ATOM 1356 O O . LYS A 1 179 ? -24.298 18.171 3.236 1.00 78.19 179 LYS A O 1
ATOM 1361 N N . GLU A 1 180 ? -25.006 18.307 1.108 1.00 70.06 180 GLU A N 1
ATOM 1362 C CA . GLU A 1 180 ? -25.288 19.758 1.062 1.00 70.06 180 GLU A CA 1
ATOM 1363 C C . GLU A 1 180 ? -26.431 20.219 2.008 1.00 70.06 180 GLU A C 1
ATOM 1365 O O . GLU A 1 180 ? -26.979 21.305 1.844 1.00 70.06 180 GLU A O 1
ATOM 1370 N N . ASP A 1 181 ? -26.781 19.413 3.015 1.00 84.81 181 ASP A N 1
ATOM 1371 C CA . ASP A 1 181 ? -27.915 19.607 3.925 1.00 84.81 181 ASP A CA 1
ATOM 1372 C C . ASP A 1 181 ? -27.503 20.168 5.303 1.00 84.81 181 ASP A C 1
ATOM 1374 O O . ASP A 1 181 ? -28.357 20.389 6.164 1.00 84.81 181 ASP A O 1
ATOM 1378 N N . LEU A 1 182 ? -26.203 20.364 5.552 1.00 82.12 182 LEU A N 1
ATOM 1379 C CA . LEU A 1 182 ? -25.691 20.856 6.834 1.00 82.12 182 LEU A CA 1
ATOM 1380 C C . LEU A 1 182 ? -25.716 22.385 6.916 1.00 82.12 182 LEU A C 1
ATOM 1382 O O . LEU A 1 182 ? -25.304 23.085 5.988 1.00 82.12 182 LEU A O 1
ATOM 1386 N N . ALA A 1 183 ? -26.135 22.908 8.069 1.00 87.88 183 ALA A N 1
ATOM 1387 C CA . ALA A 1 183 ? -25.990 24.328 8.363 1.00 87.88 183 ALA A CA 1
ATOM 1388 C C . ALA A 1 183 ? -24.497 24.710 8.490 1.00 87.88 183 ALA A C 1
ATOM 1390 O O . ALA A 1 183 ? -23.695 23.874 8.911 1.00 87.88 183 ALA A O 1
ATOM 1391 N N . PRO A 1 184 ? -24.109 25.969 8.203 1.00 85.56 184 PRO A N 1
ATOM 1392 C CA . PRO A 1 184 ? -22.714 26.417 8.297 1.00 85.56 184 PRO A CA 1
ATOM 1393 C C . PRO A 1 184 ? -22.042 26.114 9.645 1.00 85.56 184 PRO A C 1
ATOM 1395 O O . PRO A 1 184 ? -20.930 25.609 9.672 1.00 85.56 184 PRO A O 1
ATOM 1398 N N . GLU A 1 185 ? -22.750 26.314 10.758 1.00 87.00 185 GLU A N 1
ATOM 1399 C CA . GLU A 1 185 ? -22.239 26.035 12.112 1.00 87.00 185 GLU A CA 1
ATOM 1400 C C . GLU A 1 185 ? -21.933 24.541 12.328 1.00 87.00 185 GLU A C 1
ATOM 1402 O O . GLU A 1 185 ? -20.952 24.183 12.972 1.00 87.00 185 GLU A O 1
ATOM 1407 N N . GLN A 1 186 ? -22.743 23.656 11.736 1.00 87.06 186 GLN A N 1
ATOM 1408 C CA . GLN A 1 186 ? -22.538 22.206 11.798 1.00 87.06 186 GLN A CA 1
ATOM 1409 C C . GLN A 1 186 ? -21.389 21.756 10.889 1.00 87.06 186 GLN A C 1
ATOM 1411 O O . GLN A 1 186 ? -20.723 20.766 11.184 1.00 87.06 186 GLN A O 1
ATOM 1416 N N . LEU A 1 187 ? -21.165 22.465 9.776 1.00 85.44 187 LEU A N 1
ATOM 1417 C CA . LEU A 1 187 ? -20.011 22.241 8.908 1.00 85.44 187 LEU A CA 1
ATOM 1418 C C . LEU A 1 187 ? -18.710 22.634 9.611 1.00 85.44 187 LEU A C 1
ATOM 1420 O O . LEU A 1 187 ? -17.739 21.888 9.507 1.00 85.44 187 LEU A O 1
ATOM 1424 N N . ASP A 1 188 ? -18.705 23.748 10.346 1.00 86.62 188 ASP A N 1
ATOM 1425 C CA . ASP A 1 188 ? -17.538 24.207 11.102 1.00 86.62 188 ASP A CA 1
ATOM 1426 C C . ASP A 1 188 ? -17.191 23.237 12.249 1.00 86.62 188 ASP A C 1
ATOM 1428 O O . ASP A 1 188 ? -16.043 22.802 12.352 1.00 86.62 188 ASP A O 1
ATOM 1432 N N . GLU A 1 189 ? -18.179 22.796 13.040 1.00 88.69 189 GLU A N 1
ATOM 1433 C CA . GLU A 1 189 ? -17.980 21.799 14.112 1.00 88.69 189 GLU A CA 1
ATOM 1434 C C . GLU A 1 189 ? -17.473 20.449 13.563 1.00 88.69 189 GLU A C 1
ATOM 1436 O O . GLU A 1 189 ? -16.579 19.805 14.130 1.00 88.69 189 GLU A O 1
ATOM 1441 N N . LEU A 1 190 ? -18.018 20.015 12.420 1.00 87.19 190 LEU A N 1
ATOM 1442 C CA . LEU A 1 190 ? -17.591 18.791 11.746 1.00 87.19 190 LEU A CA 1
ATOM 1443 C C . LEU A 1 190 ? -16.166 18.918 11.192 1.00 87.19 190 LEU A C 1
ATOM 1445 O O . LEU A 1 190 ? -15.388 17.969 11.300 1.00 87.19 190 LEU A O 1
ATOM 1449 N N . ALA A 1 191 ? -15.809 20.073 10.628 1.00 86.25 191 ALA A N 1
ATOM 1450 C CA . ALA A 1 191 ? -14.470 20.337 10.115 1.00 86.25 191 ALA A CA 1
ATOM 1451 C C . ALA A 1 191 ? -13.418 20.344 11.236 1.00 86.25 191 ALA A C 1
ATOM 1453 O O . ALA A 1 191 ? -12.362 19.729 11.074 1.00 86.25 191 ALA A O 1
ATOM 1454 N N . GLU A 1 192 ? -13.715 20.963 12.383 1.00 89.38 192 GLU A N 1
ATOM 1455 C CA . GLU A 1 192 ? -12.839 20.955 13.563 1.00 89.38 192 GLU A CA 1
ATOM 1456 C C . GLU A 1 192 ? -12.631 19.524 14.082 1.00 89.38 192 GLU A C 1
ATOM 1458 O O . GLU A 1 192 ? -11.499 19.047 14.18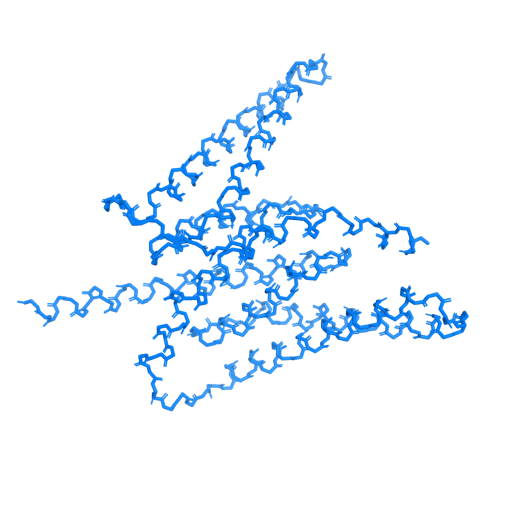7 1.00 89.38 192 GLU A O 1
ATOM 1463 N N . THR A 1 193 ? -13.722 18.772 14.259 1.00 89.88 193 THR A N 1
ATOM 1464 C CA . THR A 1 193 ? -13.666 17.364 14.687 1.00 89.88 193 THR A CA 1
ATOM 1465 C C . THR A 1 193 ? -12.851 16.494 13.722 1.00 89.88 193 THR A C 1
ATOM 1467 O O . THR A 1 193 ? -12.109 15.596 14.140 1.00 89.88 193 THR A O 1
ATOM 1470 N N . LEU A 1 194 ? -12.999 16.717 12.413 1.00 87.50 194 LEU A N 1
ATOM 1471 C CA . LEU A 1 194 ? -12.249 15.993 11.390 1.00 87.50 194 LEU A CA 1
ATOM 1472 C C . LEU A 1 194 ? -10.767 16.362 11.395 1.00 87.50 194 LEU A C 1
ATOM 1474 O O . LEU A 1 194 ? -9.942 15.468 11.208 1.00 87.50 194 LEU A O 1
ATOM 1478 N N . SER A 1 195 ? -10.428 17.627 11.643 1.00 88.31 195 SER A N 1
ATOM 1479 C CA . SER A 1 195 ? -9.044 18.082 11.789 1.00 88.31 195 SER A CA 1
ATOM 1480 C C . SER A 1 195 ? -8.342 17.368 12.948 1.00 88.31 195 SER A C 1
ATOM 1482 O O . SER A 1 195 ? -7.278 16.775 12.749 1.00 88.31 195 SER A O 1
ATOM 1484 N N . ASP A 1 196 ? -8.974 17.310 14.122 1.00 89.38 196 ASP A N 1
ATOM 1485 C CA . ASP A 1 196 ? -8.430 16.597 15.285 1.00 89.38 196 ASP A CA 1
ATOM 1486 C C . ASP A 1 196 ? -8.277 15.095 15.010 1.00 89.38 196 ASP A C 1
ATOM 1488 O O . ASP A 1 196 ? -7.228 14.498 15.265 1.00 89.38 196 ASP A O 1
ATOM 1492 N N . THR A 1 197 ? -9.295 14.482 14.397 1.00 89.94 197 THR A N 1
ATOM 1493 C CA . THR A 1 197 ? -9.265 13.055 14.034 1.00 89.94 197 THR A CA 1
ATOM 1494 C C . THR A 1 197 ? -8.167 12.763 12.998 1.00 89.94 197 THR A C 1
ATOM 1496 O O . THR A 1 197 ? -7.534 11.704 13.029 1.00 89.94 197 THR A O 1
ATOM 1499 N N . LEU A 1 198 ? -7.913 13.688 12.065 1.00 87.31 198 LEU A N 1
ATOM 1500 C CA . LEU A 1 198 ? -6.837 13.579 11.078 1.00 87.31 198 LEU A CA 1
ATOM 1501 C C . LEU A 1 198 ? -5.460 13.631 11.732 1.00 87.31 198 LEU A C 1
ATOM 1503 O O . LEU A 1 198 ? -4.591 12.852 11.330 1.00 87.31 198 LEU A O 1
ATOM 1507 N N . GLN A 1 199 ? -5.269 14.512 12.712 1.00 88.50 199 GLN A N 1
ATOM 1508 C CA . GLN A 1 199 ? -4.023 14.616 13.461 1.00 88.50 199 GLN A CA 1
ATOM 1509 C C . GLN A 1 199 ? -3.771 13.351 14.291 1.00 88.50 199 GLN A C 1
ATOM 1511 O O . GLN A 1 199 ? -2.711 12.738 14.150 1.00 88.50 199 GLN A O 1
ATOM 1516 N N . GLU A 1 200 ? -4.772 12.878 15.040 1.00 91.81 200 GLU A N 1
ATOM 1517 C CA . GLU A 1 200 ? -4.688 11.618 15.793 1.00 91.81 200 GLU A CA 1
ATOM 1518 C C . GLU A 1 200 ? -4.335 10.447 14.861 1.00 91.81 200 GLU A C 1
ATOM 1520 O O . GLU A 1 200 ? -3.412 9.675 15.124 1.00 91.81 200 GLU A O 1
ATOM 1525 N N . LYS A 1 201 ? -4.997 10.347 13.699 1.00 90.00 201 LYS A N 1
ATOM 1526 C CA . LYS A 1 201 ? -4.691 9.315 12.697 1.00 90.00 201 LYS A CA 1
ATOM 1527 C C . LYS A 1 201 ? -3.215 9.341 12.283 1.00 90.00 201 LYS A C 1
ATOM 1529 O O . LYS A 1 201 ? -2.620 8.273 12.135 1.00 90.00 201 LYS A O 1
ATOM 1534 N N . ARG A 1 202 ? -2.619 10.520 12.056 1.00 88.69 202 ARG A N 1
ATOM 1535 C CA . ARG A 1 202 ? -1.202 10.631 11.654 1.00 88.69 202 ARG A CA 1
ATOM 1536 C C . ARG A 1 202 ? -0.279 10.072 12.727 1.00 88.69 202 ARG A C 1
ATOM 1538 O O . ARG A 1 202 ? 0.602 9.280 12.403 1.00 88.69 202 ARG A O 1
ATOM 1545 N N . GLU A 1 203 ? -0.511 10.441 13.980 1.00 91.12 203 GLU A N 1
ATOM 1546 C CA . GLU A 1 203 ? 0.298 10.006 15.121 1.00 91.12 203 GLU A CA 1
ATOM 1547 C C . GLU A 1 203 ? 0.220 8.490 15.321 1.00 91.12 203 GLU A C 1
ATOM 1549 O O . GLU A 1 203 ? 1.247 7.821 15.459 1.00 91.12 203 GLU A O 1
ATOM 1554 N N . VAL A 1 204 ? -0.985 7.918 15.243 1.00 94.06 204 VAL A N 1
ATOM 1555 C CA . VAL A 1 204 ? -1.181 6.471 15.402 1.00 94.06 204 VAL A CA 1
ATOM 1556 C C . VAL A 1 204 ? -0.568 5.693 14.227 1.00 94.06 204 VAL A C 1
ATOM 1558 O O . VAL A 1 204 ? 0.046 4.646 14.447 1.00 94.06 204 VAL A O 1
ATOM 1561 N N . ILE A 1 205 ? -0.660 6.195 12.986 1.00 92.25 205 ILE A N 1
ATOM 1562 C CA . ILE A 1 205 ? -0.003 5.570 11.822 1.00 92.25 205 ILE A CA 1
ATOM 1563 C C . ILE A 1 205 ? 1.522 5.615 11.959 1.00 92.25 205 ILE A C 1
ATOM 1565 O O . ILE A 1 205 ? 2.172 4.603 11.692 1.00 92.25 205 ILE A O 1
ATOM 1569 N N . ALA A 1 206 ? 2.088 6.749 12.380 1.00 91.94 206 ALA A N 1
ATOM 1570 C CA . ALA A 1 206 ? 3.525 6.881 12.605 1.00 91.94 206 ALA A CA 1
ATOM 1571 C C . ALA A 1 206 ? 4.005 5.880 13.668 1.00 91.94 206 ALA A C 1
ATOM 1573 O O . ALA A 1 206 ? 4.917 5.095 13.412 1.00 91.94 206 ALA A O 1
ATOM 1574 N N . ALA A 1 207 ? 3.307 5.803 14.806 1.00 94.62 207 ALA A N 1
ATOM 1575 C CA . ALA A 1 207 ? 3.604 4.825 15.849 1.00 94.62 207 ALA A CA 1
ATOM 1576 C C . ALA A 1 207 ? 3.498 3.377 15.337 1.00 94.62 207 ALA A C 1
ATOM 1578 O O . ALA A 1 207 ? 4.358 2.544 15.623 1.00 94.62 207 ALA A O 1
ATOM 1579 N N . LEU A 1 208 ? 2.469 3.058 14.542 1.00 95.88 208 LEU A N 1
ATOM 1580 C CA . LEU A 1 208 ? 2.308 1.730 13.946 1.00 95.88 208 LEU A CA 1
ATOM 1581 C C . LEU A 1 208 ? 3.456 1.379 12.985 1.00 95.88 208 LEU A C 1
ATOM 1583 O O . LEU A 1 208 ? 3.901 0.228 12.957 1.00 95.88 208 LEU A O 1
ATOM 1587 N N . ALA A 1 209 ? 3.937 2.348 12.203 1.00 93.62 209 ALA A N 1
ATOM 1588 C CA . ALA A 1 209 ? 5.059 2.164 11.288 1.00 93.62 209 ALA A CA 1
ATOM 1589 C C . ALA A 1 209 ? 6.376 1.865 12.033 1.00 93.62 209 ALA A C 1
ATOM 1591 O O . ALA A 1 209 ? 7.212 1.123 11.520 1.00 93.62 209 ALA A O 1
ATOM 1592 N N . GLU A 1 210 ? 6.550 2.341 13.263 1.00 95.44 210 GLU A N 1
ATOM 1593 C CA . GLU A 1 210 ? 7.739 2.047 14.075 1.00 95.44 210 GLU A CA 1
ATOM 1594 C C . GLU A 1 210 ? 7.706 0.662 14.747 1.00 95.44 210 GLU A C 1
ATOM 1596 O O . GLU A 1 210 ? 8.747 0.126 15.129 1.00 95.44 210 GLU A O 1
ATOM 1601 N N . MET A 1 211 ? 6.531 0.039 14.888 1.00 95.75 211 MET A N 1
ATOM 1602 C CA . MET A 1 211 ? 6.388 -1.246 15.583 1.00 95.75 211 MET A CA 1
ATOM 1603 C C . MET A 1 211 ? 6.757 -2.440 14.686 1.00 95.75 211 MET A C 1
ATOM 1605 O O . MET A 1 211 ? 5.976 -2.768 13.802 1.00 95.75 211 MET A O 1
ATOM 1609 N N . PRO A 1 212 ? 7.848 -3.196 14.902 1.00 93.81 212 PRO A N 1
ATOM 1610 C CA . PRO A 1 212 ? 8.231 -4.293 14.004 1.00 93.81 212 PRO A CA 1
ATOM 1611 C C . PRO A 1 212 ? 7.278 -5.497 14.098 1.00 93.81 212 PRO A C 1
ATOM 1613 O O . PRO A 1 212 ? 7.079 -6.075 15.176 1.00 93.81 212 PRO A O 1
ATOM 1616 N N . ALA A 1 213 ? 6.729 -5.941 12.967 1.00 91.31 213 ALA A N 1
ATOM 1617 C CA . ALA A 1 213 ? 5.856 -7.106 12.913 1.00 91.31 213 ALA A CA 1
ATOM 1618 C C . ALA A 1 213 ? 6.668 -8.404 12.814 1.00 91.31 213 ALA A C 1
ATOM 1620 O O . ALA A 1 213 ? 7.213 -8.774 11.776 1.00 91.31 213 ALA A O 1
ATOM 1621 N N . ARG A 1 214 ? 6.726 -9.140 13.930 1.00 89.19 214 ARG A N 1
ATOM 1622 C CA . ARG A 1 214 ? 7.491 -10.395 14.049 1.00 89.19 214 ARG A CA 1
ATOM 1623 C C . ARG A 1 214 ? 6.757 -11.665 13.614 1.00 89.19 214 ARG A C 1
ATOM 1625 O O . ARG A 1 214 ? 7.308 -12.750 13.749 1.00 89.19 214 ARG A O 1
ATOM 1632 N N . SER A 1 215 ? 5.528 -11.562 13.119 1.00 87.31 215 SER A N 1
ATOM 1633 C CA . SER A 1 215 ? 4.765 -12.710 12.627 1.00 87.31 215 SER A CA 1
ATOM 1634 C C . SER A 1 215 ? 3.842 -12.310 11.482 1.00 87.31 215 SER A C 1
ATOM 1636 O O . SER A 1 215 ? 3.491 -11.141 11.335 1.00 87.31 215 SER A O 1
ATOM 1638 N N . PHE A 1 216 ? 3.387 -13.294 10.702 1.00 86.25 216 PHE A N 1
ATOM 1639 C CA . PHE A 1 216 ? 2.401 -13.062 9.643 1.00 86.25 216 PHE A CA 1
ATOM 1640 C C . PHE A 1 216 ? 1.111 -12.422 10.177 1.00 86.25 216 PHE A C 1
ATOM 1642 O O . PHE A 1 216 ? 0.570 -11.541 9.527 1.00 86.25 216 PHE A O 1
ATOM 1649 N N . HIS A 1 217 ? 0.668 -12.779 11.386 1.00 85.50 217 HIS A N 1
ATOM 1650 C CA . HIS A 1 217 ? -0.525 -12.186 12.001 1.00 85.50 217 HIS A CA 1
ATOM 1651 C C . HIS A 1 217 ? -0.349 -10.690 12.309 1.00 85.50 217 HIS A C 1
ATOM 1653 O O . HIS A 1 217 ? -1.259 -9.895 12.088 1.00 85.50 217 HIS A O 1
ATOM 1659 N N . THR A 1 218 ? 0.803 -10.271 12.843 1.00 89.06 218 THR A N 1
ATOM 1660 C CA . THR A 1 218 ? 1.042 -8.843 13.115 1.00 89.06 218 THR A CA 1
ATOM 1661 C C . THR A 1 218 ? 1.318 -8.062 11.833 1.00 89.06 218 THR A C 1
ATOM 1663 O O . THR A 1 218 ? 0.904 -6.910 11.728 1.00 89.06 218 THR A O 1
ATOM 1666 N N . ALA A 1 219 ? 1.931 -8.696 10.830 1.00 91.38 219 ALA A N 1
ATOM 1667 C CA . ALA A 1 219 ? 2.093 -8.107 9.504 1.00 91.38 219 ALA A CA 1
ATOM 1668 C C . ALA A 1 219 ? 0.733 -7.918 8.808 1.00 91.38 219 ALA A C 1
ATOM 1670 O O . ALA A 1 219 ? 0.502 -6.872 8.211 1.00 91.38 219 ALA A O 1
ATOM 1671 N N . GLN A 1 220 ? -0.199 -8.867 8.957 1.00 91.19 220 GLN A N 1
ATOM 1672 C CA . GLN A 1 220 ? -1.561 -8.764 8.421 1.00 91.19 220 GLN A CA 1
ATOM 1673 C C . GLN A 1 220 ? -2.352 -7.609 9.055 1.00 91.19 220 GLN A C 1
ATOM 1675 O O . GLN A 1 220 ? -3.107 -6.921 8.365 1.00 91.19 220 GLN A O 1
ATOM 1680 N N . ALA A 1 221 ? -2.156 -7.343 10.350 1.00 90.31 221 ALA A N 1
ATOM 1681 C CA . ALA A 1 221 ? -2.773 -6.193 11.013 1.00 90.31 221 ALA A CA 1
ATOM 1682 C C . ALA A 1 221 ? -2.323 -4.865 10.368 1.00 90.31 221 ALA A C 1
ATOM 1684 O O . ALA A 1 221 ? -3.163 -4.046 9.988 1.00 90.31 221 ALA A O 1
ATOM 1685 N N . LYS A 1 222 ? -1.016 -4.704 10.108 1.00 94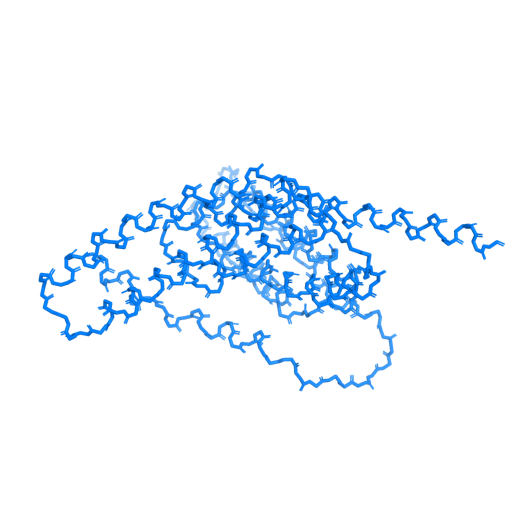.25 222 LYS A N 1
ATOM 1686 C CA . LYS A 1 222 ? -0.490 -3.562 9.339 1.00 94.25 222 LYS A CA 1
ATOM 1687 C C . LYS A 1 222 ? -1.010 -3.527 7.904 1.00 94.25 222 LYS A C 1
ATOM 1689 O O . LYS A 1 222 ? -1.410 -2.466 7.431 1.00 94.25 222 LYS A O 1
ATOM 1694 N N . ALA A 1 223 ? -1.029 -4.676 7.225 1.00 92.94 223 ALA A N 1
ATOM 1695 C CA . ALA A 1 223 ? -1.541 -4.811 5.863 1.00 92.94 223 ALA A CA 1
ATOM 1696 C C . ALA A 1 223 ? -2.994 -4.332 5.754 1.00 92.94 223 ALA A C 1
ATOM 1698 O O . ALA A 1 223 ? -3.354 -3.688 4.774 1.00 92.94 223 ALA A O 1
ATOM 1699 N N . THR A 1 224 ? -3.811 -4.594 6.778 1.00 91.69 224 THR A N 1
ATOM 1700 C CA . THR A 1 224 ? -5.212 -4.156 6.842 1.00 91.69 224 THR A CA 1
ATOM 1701 C C . THR A 1 224 ? -5.316 -2.633 6.873 1.00 91.69 224 THR A C 1
ATOM 1703 O O . THR A 1 224 ? -6.050 -2.054 6.073 1.00 91.69 224 THR A O 1
ATOM 1706 N N . VAL A 1 225 ? -4.541 -1.969 7.737 1.00 91.88 225 VAL A N 1
ATOM 1707 C CA . VAL A 1 225 ? -4.491 -0.497 7.795 1.00 91.88 225 VAL A CA 1
ATOM 1708 C C . VAL A 1 225 ? -4.000 0.077 6.470 1.00 91.88 225 VAL A C 1
ATOM 1710 O O . VAL A 1 225 ? -4.627 0.974 5.908 1.00 91.88 225 VAL A O 1
ATOM 1713 N N . LEU A 1 226 ? -2.902 -0.466 5.940 1.00 91.56 226 LEU A N 1
ATOM 1714 C CA . LEU A 1 226 ? -2.306 -0.002 4.694 1.00 91.56 226 LEU A CA 1
ATOM 1715 C C . LEU A 1 226 ? -3.265 -0.157 3.509 1.00 91.56 226 LEU A C 1
ATOM 1717 O O . LEU A 1 226 ? -3.414 0.770 2.716 1.00 91.56 226 LEU A O 1
ATOM 1721 N N . ARG A 1 227 ? -3.972 -1.287 3.424 1.00 90.19 227 ARG A N 1
ATOM 1722 C CA . ARG A 1 227 ? -5.018 -1.523 2.427 1.00 90.19 227 ARG A CA 1
ATOM 1723 C C . ARG A 1 227 ? -6.108 -0.460 2.510 1.00 90.19 227 ARG A C 1
ATOM 1725 O O . ARG A 1 227 ? -6.444 0.117 1.483 1.00 90.19 227 ARG A O 1
ATOM 1732 N N . ARG A 1 228 ? -6.611 -0.149 3.710 1.00 87.25 228 ARG A N 1
ATOM 1733 C CA . ARG A 1 228 ? -7.613 0.913 3.886 1.00 87.25 228 ARG A CA 1
ATOM 1734 C C . ARG A 1 228 ? -7.099 2.268 3.411 1.00 87.25 228 ARG A C 1
ATOM 1736 O O . ARG A 1 228 ? -7.790 2.925 2.647 1.00 87.25 228 ARG A O 1
ATOM 1743 N N . LEU A 1 229 ? -5.872 2.645 3.773 1.00 85.44 229 LEU A N 1
ATOM 1744 C CA . LEU A 1 229 ? -5.255 3.901 3.319 1.00 85.44 229 LEU A CA 1
ATOM 1745 C C . LEU A 1 229 ? -5.093 3.985 1.793 1.00 85.44 229 LEU A C 1
ATOM 1747 O O . LEU A 1 229 ? -5.150 5.078 1.226 1.00 85.44 229 LEU A O 1
ATOM 1751 N N . LEU A 1 230 ? -4.852 2.850 1.132 1.00 84.25 230 LEU A N 1
ATOM 1752 C CA . LEU A 1 230 ? -4.746 2.759 -0.325 1.00 84.25 230 LEU A CA 1
ATOM 1753 C C . LEU A 1 230 ? -6.123 2.831 -0.999 1.00 84.25 230 LEU A C 1
ATOM 1755 O O . LEU A 1 230 ? -6.266 3.530 -1.998 1.00 84.25 230 LEU A O 1
ATOM 1759 N N . GLU A 1 231 ? -7.133 2.162 -0.437 1.00 82.12 231 GLU A N 1
ATOM 1760 C CA . GLU A 1 231 ? -8.513 2.150 -0.946 1.00 82.12 231 GLU A CA 1
ATOM 1761 C C . GLU A 1 231 ? -9.208 3.513 -0.800 1.00 82.12 231 GLU A C 1
ATOM 1763 O O . GLU A 1 231 ? -9.972 3.904 -1.680 1.00 82.12 231 GLU A O 1
ATOM 1768 N N . THR A 1 232 ? -8.939 4.260 0.276 1.00 73.44 232 THR A N 1
ATOM 1769 C CA . THR A 1 232 ? -9.622 5.536 0.558 1.00 73.44 232 THR A CA 1
ATOM 1770 C C . THR A 1 232 ? -9.042 6.747 -0.172 1.00 73.44 232 THR A C 1
ATOM 1772 O O . THR A 1 232 ? -9.574 7.829 0.007 1.00 73.44 232 THR A O 1
ATOM 1775 N N . GLY A 1 233 ? -7.965 6.594 -0.956 1.00 59.94 233 GLY A N 1
ATOM 1776 C CA . GLY A 1 233 ? -7.445 7.606 -1.888 1.00 59.94 233 GLY A CA 1
ATOM 1777 C C . GLY A 1 233 ? -7.302 9.046 -1.357 1.00 59.94 233 GLY A C 1
ATOM 1778 O O . GLY A 1 233 ? -8.239 9.822 -1.418 1.00 59.94 233 GLY A O 1
ATOM 1779 N N . SER A 1 234 ? -6.082 9.447 -0.975 1.00 52.91 234 SER A N 1
ATOM 1780 C CA . SER A 1 234 ? -5.618 10.853 -0.954 1.00 52.91 234 SER A CA 1
ATOM 1781 C C . SER A 1 234 ? -6.538 11.881 -0.273 1.00 52.91 234 SER A C 1
ATOM 1783 O O . SER A 1 234 ? -7.075 12.776 -0.916 1.00 52.91 234 SER A O 1
ATOM 1785 N N . LEU A 1 235 ? -6.602 11.824 1.058 1.00 52.50 235 LEU A N 1
ATOM 1786 C CA . LEU A 1 235 ? -6.584 13.069 1.831 1.00 52.50 235 LEU A CA 1
ATOM 1787 C C . LEU A 1 235 ? -5.136 13.550 1.775 1.00 52.50 235 LEU A C 1
ATOM 1789 O O . LEU A 1 235 ? -4.250 12.756 2.098 1.00 52.50 235 LEU A O 1
ATOM 1793 N N . GLU A 1 236 ? -4.898 14.774 1.312 1.00 49.94 236 GLU A N 1
ATOM 1794 C CA . GLU A 1 236 ? -3.581 15.311 0.918 1.00 49.94 236 GLU A CA 1
ATOM 1795 C C . GLU A 1 236 ? -2.466 15.119 1.969 1.00 49.94 236 GLU A C 1
ATOM 1797 O O . GLU A 1 236 ? -1.301 14.978 1.615 1.00 49.94 236 GLU A O 1
ATOM 1802 N N . ASP A 1 237 ? -2.812 14.916 3.241 1.00 50.56 237 ASP A N 1
ATOM 1803 C CA . ASP A 1 237 ? -1.861 14.671 4.331 1.00 50.56 237 ASP A CA 1
ATOM 1804 C C . ASP A 1 237 ? -1.576 13.189 4.665 1.00 50.56 237 ASP A C 1
ATOM 1806 O O . ASP A 1 237 ? -0.889 12.859 5.634 1.00 50.56 237 ASP A O 1
ATOM 1810 N N . GLY A 1 238 ? -2.129 12.247 3.898 1.00 54.53 238 GLY A N 1
ATOM 1811 C CA . GLY A 1 238 ? -1.945 10.806 4.106 1.00 54.53 238 GLY A CA 1
ATOM 1812 C C . GLY A 1 238 ? -0.705 10.212 3.434 1.00 54.53 238 GLY A C 1
ATOM 1813 O O . GLY A 1 238 ? -0.392 9.045 3.682 1.00 54.53 238 GLY A O 1
ATOM 1814 N N . HIS A 1 239 ? -0.015 10.969 2.570 1.00 67.38 239 HIS A N 1
ATOM 1815 C CA . HIS A 1 239 ? 1.061 10.427 1.736 1.00 67.38 239 HIS A CA 1
ATOM 1816 C C . HIS A 1 239 ? 2.241 9.917 2.572 1.00 67.38 239 HIS A C 1
ATOM 1818 O O . HIS A 1 239 ? 2.641 8.764 2.408 1.00 67.38 239 HIS A O 1
ATOM 1824 N N . CYS A 1 240 ? 2.743 10.728 3.509 1.00 70.06 240 CYS A N 1
ATOM 1825 C CA . CYS A 1 240 ? 3.882 10.363 4.354 1.00 70.06 240 CYS A CA 1
ATOM 1826 C C . CYS A 1 240 ? 3.572 9.130 5.214 1.00 70.06 240 CYS A C 1
ATOM 1828 O O . CYS A 1 240 ? 4.272 8.125 5.122 1.00 70.06 240 CYS A O 1
ATOM 1830 N N . GLY A 1 241 ? 2.444 9.140 5.937 1.00 79.12 241 GLY A N 1
ATOM 1831 C CA . GLY A 1 241 ? 2.042 8.009 6.781 1.00 79.12 241 GLY A CA 1
ATOM 1832 C C . GLY A 1 241 ? 1.819 6.713 5.993 1.00 79.12 241 GLY A C 1
ATOM 1833 O O . GLY A 1 241 ? 2.197 5.633 6.446 1.00 79.12 241 GLY A O 1
ATOM 1834 N N . ARG A 1 242 ? 1.266 6.798 4.776 1.00 83.38 242 ARG A N 1
ATOM 1835 C CA . ARG A 1 242 ? 1.124 5.638 3.886 1.00 83.38 242 ARG A CA 1
ATOM 1836 C C . ARG A 1 242 ? 2.478 5.101 3.442 1.0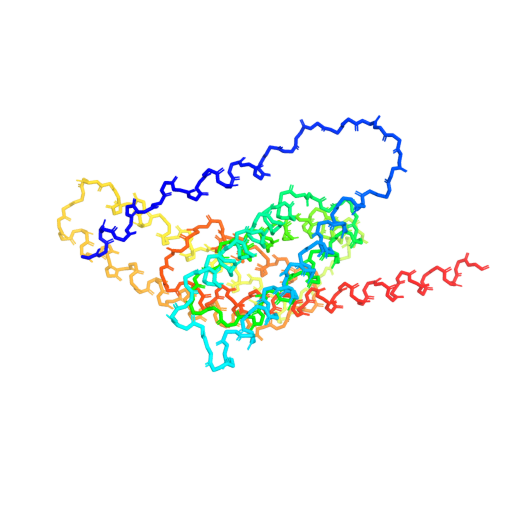0 83.38 242 ARG A C 1
ATOM 1838 O O . ARG A 1 242 ? 2.664 3.887 3.451 1.00 83.38 242 ARG A O 1
ATOM 1845 N N . VAL A 1 243 ? 3.410 5.967 3.048 1.00 84.44 243 VAL A N 1
ATOM 1846 C CA . VAL A 1 243 ? 4.759 5.562 2.623 1.00 84.44 243 VAL A CA 1
ATOM 1847 C C . VAL A 1 243 ? 5.522 4.913 3.771 1.00 84.44 243 VAL A C 1
ATOM 1849 O O . VAL A 1 243 ? 6.091 3.839 3.579 1.00 84.44 243 VAL A O 1
ATOM 1852 N N . ASP A 1 244 ? 5.489 5.502 4.962 1.00 87.62 244 ASP A N 1
ATOM 1853 C CA . ASP A 1 244 ? 6.201 4.977 6.128 1.00 87.62 244 ASP A CA 1
ATOM 1854 C C . ASP A 1 244 ? 5.624 3.635 6.577 1.00 87.62 244 ASP A C 1
ATOM 1856 O O . ASP A 1 244 ? 6.369 2.670 6.772 1.00 87.62 244 ASP A O 1
ATOM 1860 N N . LEU A 1 245 ? 4.292 3.513 6.619 1.00 91.25 245 LEU A N 1
ATOM 1861 C CA . LEU A 1 245 ? 3.645 2.235 6.901 1.00 91.25 245 LEU A CA 1
ATOM 1862 C C . LEU A 1 245 ? 3.937 1.194 5.810 1.00 91.25 245 LEU A C 1
ATOM 1864 O O . LEU A 1 245 ? 4.145 0.026 6.132 1.00 91.25 245 LEU A O 1
ATOM 1868 N N . SER A 1 246 ? 4.009 1.602 4.538 1.00 91.69 246 SER A N 1
ATOM 1869 C CA . SER A 1 246 ? 4.396 0.713 3.432 1.00 91.69 246 SER A CA 1
ATOM 1870 C C . SER A 1 246 ? 5.817 0.198 3.606 1.00 91.69 246 SER A C 1
ATOM 1872 O O . SER A 1 246 ? 6.038 -1.002 3.512 1.00 91.69 246 SER A O 1
ATOM 1874 N N . ARG A 1 247 ? 6.783 1.077 3.897 1.00 90.75 247 ARG A N 1
ATOM 1875 C CA . ARG A 1 247 ? 8.185 0.696 4.132 1.00 90.75 247 ARG A CA 1
ATOM 1876 C C . ARG A 1 247 ? 8.308 -0.260 5.307 1.00 90.75 247 ARG A C 1
ATOM 1878 O O . ARG A 1 247 ? 8.966 -1.288 5.192 1.00 90.75 247 ARG A O 1
ATOM 1885 N N . SER A 1 248 ? 7.634 0.068 6.402 1.00 93.81 248 SER A N 1
ATOM 1886 C CA . SER A 1 248 ? 7.585 -0.756 7.602 1.00 93.81 248 SER A CA 1
ATOM 1887 C C . SER A 1 248 ? 7.019 -2.149 7.311 1.00 93.81 248 SER A C 1
ATOM 1889 O O . SER A 1 248 ? 7.649 -3.162 7.610 1.00 93.81 248 SER A O 1
ATOM 1891 N N . TYR A 1 249 ? 5.864 -2.210 6.644 1.00 94.88 249 TYR A N 1
ATOM 1892 C CA . TYR A 1 249 ? 5.231 -3.464 6.251 1.00 94.88 249 TYR A CA 1
ATOM 1893 C C . TYR A 1 249 ? 6.093 -4.284 5.281 1.00 94.88 249 TYR A C 1
ATOM 1895 O O . TYR A 1 249 ? 6.212 -5.496 5.448 1.00 94.88 249 TYR A O 1
ATOM 1903 N N . ILE A 1 250 ? 6.710 -3.639 4.287 1.00 93.75 250 ILE A N 1
ATOM 1904 C CA . ILE A 1 250 ? 7.565 -4.312 3.307 1.00 93.75 250 ILE A CA 1
ATOM 1905 C C . ILE A 1 250 ? 8.813 -4.889 3.977 1.00 93.75 250 ILE A C 1
ATOM 1907 O O . ILE A 1 250 ? 9.118 -6.057 3.762 1.00 93.75 250 ILE A O 1
ATOM 1911 N N . ALA A 1 251 ? 9.464 -4.148 4.875 1.00 92.44 251 ALA A N 1
ATOM 1912 C CA . ALA A 1 251 ? 10.577 -4.682 5.660 1.00 92.44 251 ALA A CA 1
ATOM 1913 C C . ALA A 1 251 ? 10.163 -5.912 6.492 1.00 92.44 251 ALA A C 1
ATOM 1915 O O . ALA A 1 251 ? 10.874 -6.921 6.519 1.00 92.44 251 ALA A O 1
ATOM 1916 N N . ASP A 1 252 ? 8.992 -5.858 7.134 1.00 93.19 252 ASP A N 1
ATOM 1917 C CA . ASP A 1 252 ? 8.466 -6.972 7.923 1.00 93.19 252 ASP A CA 1
ATOM 1918 C C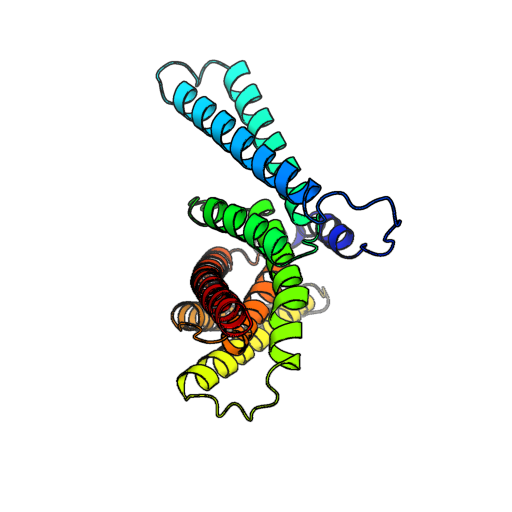 . ASP A 1 252 ? 8.157 -8.204 7.057 1.00 93.19 252 ASP A C 1
ATOM 1920 O O . ASP A 1 252 ? 8.566 -9.317 7.400 1.00 93.19 252 ASP A O 1
ATOM 1924 N N . ILE A 1 253 ? 7.450 -8.030 5.933 1.00 91.88 253 ILE A N 1
ATOM 1925 C CA . ILE A 1 253 ? 7.027 -9.147 5.080 1.00 91.88 253 ILE A CA 1
ATOM 1926 C C . ILE A 1 253 ? 8.195 -9.742 4.289 1.00 91.88 253 ILE A C 1
ATOM 1928 O O . ILE A 1 253 ? 8.254 -10.964 4.172 1.00 91.88 253 ILE A O 1
ATOM 1932 N N . SER A 1 254 ? 9.159 -8.936 3.822 1.00 90.62 254 SER A N 1
ATOM 1933 C CA . SER A 1 254 ? 10.382 -9.432 3.171 1.00 90.62 254 SER A CA 1
ATOM 1934 C C . SER A 1 254 ? 11.147 -10.364 4.112 1.00 90.62 254 SER A C 1
ATOM 1936 O O . SER A 1 254 ? 11.514 -11.474 3.721 1.00 90.62 254 SER A O 1
ATOM 1938 N N . ARG A 1 255 ? 11.303 -9.972 5.387 1.00 90.44 255 ARG A N 1
ATOM 1939 C CA . ARG A 1 255 ? 11.935 -10.814 6.412 1.00 90.44 255 ARG A CA 1
ATOM 1940 C C . ARG A 1 255 ? 11.153 -12.108 6.655 1.00 90.44 255 ARG A C 1
ATOM 1942 O O . ARG A 1 255 ? 11.736 -13.186 6.625 1.00 90.44 255 ARG A O 1
ATOM 1949 N N . LEU A 1 256 ? 9.838 -12.021 6.860 1.00 87.06 256 LEU A N 1
ATOM 1950 C CA . LEU A 1 256 ? 8.990 -13.190 7.138 1.00 87.06 256 LEU A CA 1
ATOM 1951 C C . LEU A 1 256 ? 8.927 -14.181 5.962 1.00 87.06 256 LEU A C 1
ATOM 1953 O O . LEU A 1 256 ? 8.876 -15.393 6.170 1.00 87.06 256 LEU A O 1
ATOM 1957 N N . LEU A 1 257 ? 8.927 -13.682 4.723 1.00 83.44 257 LEU A N 1
ATOM 1958 C CA . LEU A 1 257 ? 8.964 -14.515 3.521 1.00 83.44 257 LEU A CA 1
ATOM 1959 C C . LEU A 1 257 ? 10.319 -15.205 3.330 1.00 83.44 257 LEU A C 1
ATOM 1961 O O . LEU A 1 257 ? 10.339 -16.310 2.791 1.00 83.44 257 LEU A O 1
ATOM 1965 N N . ALA A 1 258 ? 11.420 -14.579 3.757 1.00 83.00 258 ALA A N 1
ATOM 1966 C CA . ALA A 1 258 ? 12.745 -15.195 3.754 1.00 83.00 258 ALA A CA 1
ATOM 1967 C C . ALA A 1 258 ? 12.871 -16.283 4.837 1.00 83.00 258 ALA A C 1
ATOM 1969 O O . ALA A 1 258 ? 13.356 -17.373 4.553 1.00 83.00 258 ALA A O 1
ATOM 1970 N N . GLU A 1 259 ? 12.377 -16.023 6.054 1.00 79.50 259 GLU A N 1
ATOM 1971 C CA . GLU A 1 259 ? 12.382 -16.988 7.168 1.00 79.50 259 GLU A CA 1
ATOM 1972 C C . GLU A 1 259 ? 11.590 -18.266 6.827 1.00 79.50 259 GLU A C 1
ATOM 1974 O O . GLU A 1 259 ? 12.069 -19.374 7.058 1.00 79.50 259 GLU A O 1
ATOM 1979 N N . ASN A 1 260 ? 10.416 -18.131 6.200 1.00 68.88 260 ASN A N 1
ATOM 1980 C CA . ASN A 1 260 ? 9.608 -19.287 5.792 1.00 68.88 260 ASN A CA 1
ATOM 1981 C C . ASN A 1 260 ? 10.274 -20.166 4.717 1.00 68.88 260 ASN A C 1
ATOM 1983 O O . ASN A 1 260 ? 10.012 -21.368 4.677 1.00 68.88 260 ASN A O 1
ATOM 1987 N N . ASP A 1 261 ? 11.093 -19.593 3.832 1.00 62.75 261 ASP A N 1
ATOM 1988 C CA . ASP A 1 261 ? 11.780 -20.362 2.786 1.00 62.75 261 ASP A CA 1
ATOM 1989 C C . ASP A 1 261 ? 12.872 -21.261 3.363 1.00 62.75 261 ASP A C 1
ATOM 1991 O O . ASP A 1 261 ? 13.030 -22.397 2.917 1.00 62.75 261 ASP A O 1
ATOM 1995 N N . VAL A 1 262 ? 13.586 -20.771 4.379 1.00 56.25 262 VAL A N 1
ATOM 1996 C CA . VAL A 1 262 ? 14.599 -21.549 5.102 1.00 56.25 262 VAL A CA 1
ATOM 1997 C C . VAL A 1 262 ? 13.948 -22.740 5.805 1.00 56.25 262 VAL A C 1
ATOM 1999 O O . VAL A 1 262 ? 14.439 -23.861 5.689 1.00 56.25 262 VAL A O 1
ATOM 2002 N N . ASP A 1 263 ? 12.799 -22.526 6.450 1.00 47.94 263 ASP A N 1
ATOM 2003 C CA . ASP A 1 263 ? 12.045 -23.598 7.110 1.00 47.94 263 ASP A CA 1
ATOM 2004 C C . ASP A 1 263 ? 11.536 -24.655 6.109 1.00 47.94 263 ASP A C 1
ATOM 2006 O O . ASP A 1 263 ? 11.540 -25.851 6.410 1.00 47.94 263 ASP A O 1
ATOM 2010 N N . CYS A 1 264 ? 11.125 -24.245 4.902 1.00 45.44 264 CYS A N 1
ATOM 2011 C CA . CYS A 1 264 ? 10.685 -25.177 3.857 1.00 45.44 264 CYS A CA 1
ATOM 2012 C C . CYS A 1 264 ? 11.849 -25.974 3.252 1.00 45.44 264 CYS A C 1
ATOM 2014 O O . CYS A 1 264 ? 11.695 -27.169 2.999 1.00 45.44 264 CYS A O 1
ATOM 2016 N N . ALA A 1 265 ? 13.003 -25.337 3.035 1.00 42.06 265 ALA A N 1
ATOM 2017 C CA . ALA A 1 265 ? 14.200 -26.001 2.522 1.00 42.06 265 ALA A CA 1
ATOM 2018 C C . ALA A 1 265 ? 14.758 -27.017 3.533 1.00 42.06 265 ALA A C 1
ATOM 2020 O O . ALA A 1 265 ? 15.007 -28.165 3.175 1.00 42.06 265 ALA A O 1
ATOM 2021 N N . ALA A 1 266 ? 14.843 -26.643 4.814 1.00 37.12 266 ALA A N 1
ATOM 2022 C CA . ALA A 1 266 ? 15.291 -27.540 5.878 1.00 37.12 266 ALA A CA 1
ATOM 2023 C C . ALA A 1 266 ? 14.343 -28.737 6.082 1.00 37.12 266 ALA A C 1
ATOM 2025 O O . ALA A 1 266 ? 14.791 -29.851 6.341 1.00 37.12 266 ALA A O 1
ATOM 2026 N N . ALA A 1 267 ? 13.027 -28.544 5.934 1.00 39.47 267 ALA A N 1
ATOM 2027 C CA . ALA A 1 267 ? 12.059 -29.639 6.014 1.00 39.47 267 ALA A CA 1
ATOM 2028 C C . ALA A 1 267 ? 12.148 -30.615 4.825 1.00 39.47 267 ALA A C 1
ATOM 2030 O O . ALA A 1 267 ? 11.842 -31.796 4.988 1.00 39.47 267 ALA A O 1
ATOM 2031 N N . ALA A 1 268 ? 12.570 -30.141 3.648 1.00 46.19 268 ALA A N 1
ATOM 2032 C CA . ALA A 1 268 ? 12.775 -30.984 2.474 1.00 46.19 268 ALA A CA 1
ATOM 2033 C C . ALA A 1 268 ? 14.032 -31.865 2.599 1.00 46.19 268 ALA A C 1
ATOM 2035 O O . ALA A 1 268 ? 13.997 -33.012 2.168 1.00 46.19 268 ALA A O 1
ATOM 2036 N N . GLU A 1 269 ? 15.099 -31.371 3.238 1.00 43.94 269 GLU A N 1
ATOM 2037 C CA . GLU A 1 269 ? 16.355 -32.117 3.440 1.00 43.94 269 GLU A CA 1
ATOM 2038 C C . GLU A 1 269 ? 16.262 -33.217 4.511 1.00 43.94 269 GLU A C 1
ATOM 2040 O O . GLU A 1 269 ? 17.009 -34.188 4.471 1.00 43.94 269 GLU A O 1
ATOM 2045 N N . VAL A 1 270 ? 15.333 -33.105 5.465 1.00 51.91 270 VAL A N 1
ATOM 2046 C CA . VAL A 1 270 ? 15.110 -34.135 6.504 1.00 51.91 270 VAL A CA 1
ATOM 2047 C C . VAL A 1 270 ? 14.192 -35.268 6.006 1.00 51.91 270 VAL A C 1
ATOM 2049 O O . VAL A 1 270 ? 14.105 -36.322 6.635 1.00 51.91 270 VAL A O 1
ATOM 2052 N N . GLY A 1 271 ? 13.500 -35.063 4.879 1.00 43.41 271 GLY A N 1
ATOM 2053 C CA . GLY A 1 271 ? 12.582 -36.029 4.264 1.00 43.41 271 GLY A CA 1
ATOM 2054 C C . GLY A 1 271 ? 13.153 -36.819 3.078 1.00 43.41 271 GLY A C 1
ATOM 2055 O O . GLY A 1 271 ? 12.398 -37.569 2.457 1.00 43.41 271 GLY A O 1
ATOM 2056 N N . SER A 1 272 ? 14.436 -36.639 2.756 1.00 38.31 272 SER A N 1
ATOM 2057 C CA . SER A 1 272 ? 15.186 -37.328 1.689 1.00 38.31 272 SER A CA 1
ATOM 2058 C C . SER A 1 272 ? 16.265 -38.237 2.260 1.00 38.31 272 SER A C 1
ATOM 2060 O O . SER A 1 272 ? 16.437 -39.348 1.713 1.00 38.31 272 SER A O 1
#